Protein AF-A0A2R4NY93-F1 (afdb_monomer_lite)

Secondary structure (DSSP, 8-state):
---EEEEEEEE---TT-S-----EEBTTB---------TT-EEEEETTEEEEEE-SSS-EEEEEESEEEEEEEEEE-SS-SS-EEEEEEEEEE-TT---EEEE----GGGS-HHHHHHHHHHTT-HHHHHHHHHHHH-TTSTT--HHHHHHHHHHHHHTT-HHHHHHHHHHHHHTSSS---HHHHHHHHHHHHHTT-HHHHHHHHHHHHTSS------S------

Radius of gyration: 22.08 Å; chains: 1; bounding box: 61×33×56 Å

InterPro domains:
  IPR006597 Sel1-like repeat [PF08238] (128-161)
  IPR006597 Sel1-like repeat [PF08238] (165-196)
  IPR006597 Sel1-like repeat [SM00671] (126-161)
  IPR006597 Sel1-like repeat [SM00671] (162-197)
  IPR011990 Tetratricopeptide-like helical domain superfamily [G3DSA:1.25.40.10] (90-223)
  IPR040239 Beta-lactamase HcpB-like [PTHR13891] (118-217)

Foldseek 3Di:
DFPKAKEKEDEDDDDDDQWFFWWWDWPHDTDDGWIARQQPFKFKDKQNHTFDTGHNPGIDIGIDGAFKIKIKIWHDRVPDPPDIIIDIDIDGDDDRDHTYTYTGTDDPVPDDPLSVLVNCLVVLVLVSLQVNLVQLCDPVDPNNAQLSSLVSLVSSVVSPNLVSLQVNLVCQCPVGSHDNDNVSSLVSLVVSVVSPNVSSVVQNVCCVVVVHGGPDPDPPDPDDD

Sequence (225 aa):
MKDLFKIVVFVALSLNFLYAKATILVDGYTKKLLFMNLKDGGTIYVDNEKRGVTSLKEPASILAENGKHEIKVCFPDGKSTTHKICGEQNVTLSDNEQINIKIKADKLTEMSPLEKNEAKCQYGDLGACIVLGMNYYSDKNAQKDYKKADELYQKACDGGNMRGCVDVGFAYMYGKGVEKDTKKAIDLFKKACEKGEMSGCVVLADAFEHGKGIKKRSSRGYAPI

pLDDT: mean 70.82, std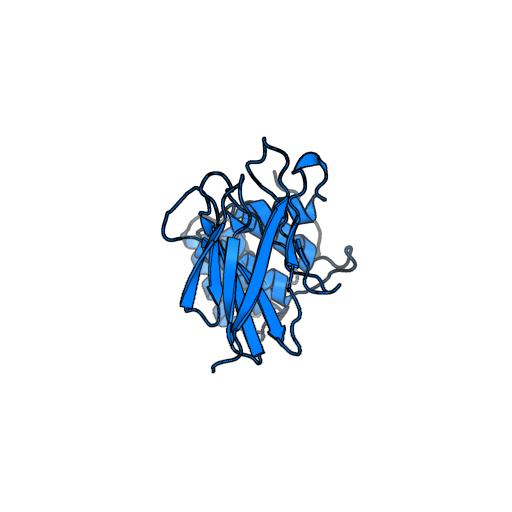 19.31, range [25.12, 97.69]

Structure (mmCIF, N/CA/C/O backbone):
data_AF-A0A2R4NY93-F1
#
_entry.id   AF-A0A2R4NY93-F1
#
loop_
_atom_site.group_PDB
_atom_site.id
_atom_site.type_symbol
_atom_site.label_atom_id
_atom_site.label_alt_id
_atom_site.label_comp_id
_atom_site.label_asym_id
_atom_site.label_entity_id
_atom_site.label_seq_id
_atom_site.pdbx_PDB_ins_code
_atom_site.Cartn_x
_atom_site.Cartn_y
_atom_site.Cartn_z
_atom_site.occupancy
_atom_site.B_iso_or_equiv
_atom_site.auth_seq_id
_atom_site.auth_comp_id
_atom_site.auth_asym_id
_atom_site.auth_atom_id
_atom_site.pdbx_PDB_model_num
ATOM 1 N N . MET A 1 1 ? -36.895 -12.441 24.911 1.00 49.62 1 MET A N 1
ATOM 2 C CA . MET A 1 1 ? -36.124 -11.184 25.014 1.00 49.62 1 MET A CA 1
ATOM 3 C C . MET A 1 1 ? -34.819 -11.436 24.294 1.00 49.62 1 MET A C 1
ATOM 5 O O . MET A 1 1 ? -34.256 -12.495 24.516 1.00 49.62 1 MET A O 1
ATOM 9 N N . LYS A 1 2 ? -34.409 -10.573 23.362 1.00 53.00 2 LYS A N 1
ATOM 10 C CA . LYS A 1 2 ? -33.070 -10.688 22.776 1.00 53.00 2 LYS A CA 1
ATOM 11 C C . LYS A 1 2 ? -32.084 -10.230 23.846 1.00 53.00 2 LYS A C 1
ATOM 13 O O . LYS A 1 2 ? -32.255 -9.123 24.355 1.00 53.00 2 LYS A O 1
ATOM 18 N N . ASP A 1 3 ? -31.133 -11.080 24.213 1.00 57.59 3 ASP A N 1
ATOM 19 C CA . ASP A 1 3 ? -30.075 -10.710 25.150 1.00 57.59 3 ASP A CA 1
ATOM 20 C C . ASP A 1 3 ? -29.210 -9.640 24.474 1.00 57.59 3 ASP A C 1
ATOM 22 O O . ASP A 1 3 ? -28.507 -9.911 23.500 1.00 57.59 3 ASP A O 1
ATOM 26 N N . LEU A 1 4 ? -29.372 -8.394 24.922 1.00 56.75 4 LEU A N 1
ATOM 27 C CA . LEU A 1 4 ? -28.729 -7.209 24.357 1.00 56.75 4 LEU A CA 1
ATOM 28 C C . LEU A 1 4 ? -27.590 -6.766 25.278 1.00 56.75 4 LEU A C 1
ATOM 30 O O . LEU A 1 4 ? -27.799 -6.530 26.466 1.00 56.75 4 LEU A O 1
ATOM 34 N N . PHE A 1 5 ? -26.402 -6.600 24.705 1.00 63.09 5 PHE A N 1
ATOM 35 C CA . PHE A 1 5 ? -25.152 -6.322 25.411 1.00 63.09 5 PHE A CA 1
ATOM 36 C C . PHE A 1 5 ? -24.630 -4.932 25.091 1.00 63.09 5 PHE A C 1
ATOM 38 O O . PHE A 1 5 ? -24.740 -4.473 23.957 1.00 63.09 5 PHE A O 1
ATOM 45 N N . LYS A 1 6 ? -24.014 -4.271 26.077 1.00 63.00 6 LYS A N 1
ATOM 46 C CA . LYS A 1 6 ? -23.514 -2.900 25.944 1.00 63.00 6 LYS A CA 1
ATOM 47 C C . LYS A 1 6 ? -22.019 -2.883 25.620 1.00 63.00 6 LYS A C 1
ATOM 49 O O . LYS A 1 6 ? -21.180 -3.109 26.485 1.00 63.00 6 LYS A O 1
ATOM 54 N N . ILE A 1 7 ? -21.690 -2.522 24.387 1.00 61.91 7 ILE A N 1
ATOM 55 C CA . ILE A 1 7 ? -20.328 -2.188 23.963 1.00 61.91 7 ILE A CA 1
ATOM 56 C C . ILE A 1 7 ? -20.087 -0.715 24.286 1.00 61.91 7 ILE A C 1
ATOM 58 O O . ILE A 1 7 ? -20.854 0.142 23.839 1.00 61.91 7 ILE A O 1
ATOM 62 N N . VAL A 1 8 ? -19.023 -0.404 25.027 1.00 61.53 8 VAL A N 1
ATOM 63 C CA . VAL A 1 8 ? -18.643 0.982 25.333 1.00 61.53 8 VAL A CA 1
ATOM 64 C C . VAL A 1 8 ? -17.312 1.308 24.670 1.00 61.53 8 VAL A C 1
ATOM 66 O O . VAL A 1 8 ? -16.287 0.673 24.918 1.00 61.53 8 VAL A O 1
ATOM 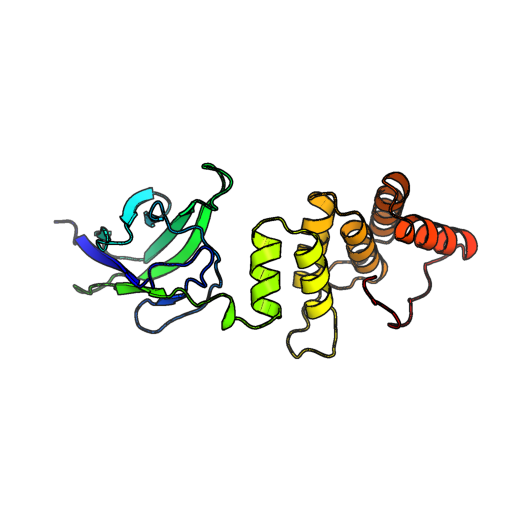69 N N . VAL A 1 9 ? -17.323 2.317 23.805 1.00 62.03 9 VAL A N 1
ATOM 70 C CA . VAL A 1 9 ? -16.145 2.757 23.056 1.00 62.03 9 VAL A CA 1
ATOM 71 C C . VAL A 1 9 ? -15.591 4.023 23.694 1.00 62.03 9 VAL A C 1
ATOM 73 O O . VAL A 1 9 ? -16.230 5.075 23.657 1.00 62.03 9 VAL A O 1
ATOM 76 N N . PHE A 1 10 ? -14.390 3.916 24.259 1.00 58.88 10 PHE A N 1
ATOM 77 C CA . PHE A 1 10 ? -13.644 5.020 24.850 1.00 58.88 10 PHE A CA 1
ATOM 78 C C . PHE A 1 10 ? -12.540 5.485 23.907 1.00 58.88 10 PHE A C 1
ATOM 80 O O . PHE A 1 10 ? -11.648 4.722 23.526 1.00 58.88 10 PHE A O 1
ATOM 87 N N . VAL A 1 11 ? -12.541 6.779 23.608 1.00 56.62 11 VAL A N 1
ATOM 88 C CA . VAL A 1 11 ? -11.452 7.418 22.875 1.00 56.62 11 VAL A CA 1
ATOM 89 C C . VAL A 1 11 ? -10.666 8.275 23.862 1.00 56.62 11 VAL A C 1
ATOM 91 O O . VAL A 1 11 ? -11.133 9.323 24.294 1.00 56.62 11 VAL A O 1
ATOM 94 N N . ALA A 1 12 ? -9.484 7.807 24.268 1.00 50.12 12 ALA A N 1
ATOM 95 C CA . ALA A 1 12 ? -8.613 8.550 25.173 1.00 50.12 12 ALA A CA 1
ATOM 96 C C . ALA A 1 12 ? -7.625 9.374 24.342 1.00 50.12 12 ALA A C 1
ATOM 98 O O . ALA A 1 12 ? -6.695 8.829 23.745 1.00 50.12 12 ALA A O 1
ATOM 99 N N . LEU A 1 13 ? -7.840 10.690 24.287 1.00 51.47 13 LEU A N 1
ATOM 100 C CA . LEU A 1 13 ? -7.053 11.608 23.468 1.00 51.47 13 LEU A CA 1
ATOM 101 C C . LEU A 1 13 ? -6.440 12.724 24.301 1.00 51.47 13 LEU A C 1
ATOM 103 O O . LEU A 1 13 ? -7.103 13.331 25.135 1.00 51.47 13 LEU A O 1
ATOM 107 N N . SER A 1 14 ? -5.178 13.044 24.015 1.00 45.28 14 SER A N 1
ATOM 108 C CA . SER A 1 14 ? -4.629 14.345 24.393 1.00 45.28 14 SER A CA 1
ATOM 109 C C . SER A 1 14 ? -5.009 15.360 23.306 1.00 45.28 14 SER A C 1
ATOM 111 O O . SER A 1 14 ? -4.879 15.089 22.114 1.00 45.28 14 SER A O 1
ATOM 113 N N . LEU A 1 15 ? -5.513 16.518 23.726 1.00 40.88 15 LEU A N 1
ATOM 114 C CA . LEU A 1 15 ? -6.379 17.433 22.966 1.00 40.88 15 LEU A CA 1
ATOM 115 C C . LEU A 1 15 ? -5.770 18.142 21.729 1.00 40.88 15 LEU A C 1
ATOM 117 O O . LEU A 1 15 ? -6.432 19.004 21.165 1.00 40.88 15 LEU A O 1
ATOM 121 N N . ASN A 1 16 ? -4.570 17.786 21.253 1.00 41.88 16 ASN A N 1
ATOM 122 C CA . ASN A 1 16 ? -3.834 18.562 20.234 1.00 41.88 16 ASN A CA 1
ATOM 123 C C . ASN A 1 16 ? -3.291 17.750 19.035 1.00 41.88 16 ASN A C 1
ATOM 125 O O . ASN A 1 16 ? -2.289 18.140 18.435 1.00 41.88 16 ASN A O 1
ATOM 129 N N . PHE A 1 17 ? -3.897 16.619 18.660 1.00 49.53 17 PHE A N 1
ATOM 130 C CA . PHE A 1 17 ? -3.295 15.722 17.658 1.00 49.53 17 PHE A CA 1
ATOM 131 C C . PHE A 1 17 ? -3.986 15.732 16.291 1.00 49.53 17 PHE A C 1
ATOM 133 O O . PHE A 1 17 ? -5.182 15.484 16.186 1.00 49.53 17 PHE A O 1
ATOM 140 N N . LEU A 1 18 ? -3.194 15.967 15.233 1.00 43.38 18 LEU A N 1
ATOM 141 C CA . LEU A 1 18 ? -3.600 15.769 13.832 1.00 43.38 18 LEU A CA 1
ATOM 142 C C . LEU A 1 18 ? -3.459 14.309 13.359 1.00 43.38 18 LEU A C 1
ATOM 144 O O . LEU A 1 18 ? -4.022 13.962 12.328 1.00 43.38 18 LEU A O 1
ATOM 148 N N . TYR A 1 19 ? -2.692 13.479 14.073 1.00 46.34 19 TYR A N 1
ATOM 149 C CA . TYR A 1 19 ? -2.369 12.104 13.689 1.00 46.34 19 TYR A CA 1
ATOM 150 C C . TYR A 1 19 ? -2.160 11.273 14.948 1.00 46.34 19 TYR A C 1
ATOM 152 O O . TYR A 1 19 ? -1.464 11.730 15.856 1.00 46.34 19 TYR A O 1
ATOM 160 N N . ALA A 1 20 ? -2.731 10.071 15.008 1.00 44.12 20 ALA A N 1
ATOM 161 C CA . ALA A 1 20 ? -2.562 9.218 16.171 1.00 44.12 20 ALA A CA 1
ATOM 162 C C . ALA A 1 20 ? -2.696 7.731 15.856 1.00 44.12 20 ALA A C 1
ATOM 164 O O . ALA A 1 20 ? -3.548 7.360 15.057 1.00 44.12 20 ALA A O 1
ATOM 165 N N . LYS A 1 21 ? -1.880 6.904 16.520 1.00 44.84 21 LYS A N 1
ATOM 166 C CA . LYS A 1 21 ? -1.914 5.436 16.455 1.00 44.84 21 LYS A CA 1
ATOM 167 C C . LYS A 1 21 ? -3.072 4.885 17.283 1.00 44.84 21 LYS A C 1
ATOM 169 O O . LYS A 1 21 ? -2.917 4.764 18.494 1.00 44.84 21 LYS A O 1
ATOM 174 N N . ALA A 1 22 ? -4.176 4.509 16.632 1.00 46.34 22 ALA A N 1
ATOM 175 C CA . ALA A 1 22 ? -5.260 3.766 17.280 1.00 46.34 22 ALA A CA 1
ATOM 176 C C . ALA A 1 22 ? -4.815 2.363 17.662 1.00 46.34 22 ALA A C 1
ATOM 178 O O . ALA A 1 22 ? -4.330 1.597 16.839 1.00 46.34 22 ALA A O 1
ATOM 179 N N . THR A 1 23 ? -5.026 2.022 18.921 1.00 46.16 23 THR A N 1
ATOM 180 C CA . THR A 1 23 ? -4.861 0.664 19.420 1.00 46.16 23 THR A CA 1
ATOM 181 C C . THR A 1 23 ? -6.188 0.244 20.010 1.00 46.16 23 THR A C 1
ATOM 183 O O . THR A 1 23 ? -6.523 0.786 21.054 1.00 46.16 23 THR A O 1
ATOM 186 N N . ILE A 1 24 ? -6.921 -0.653 19.339 1.00 49.44 24 ILE A N 1
ATOM 187 C CA . ILE A 1 24 ? -8.166 -1.239 19.852 1.00 49.44 24 ILE A CA 1
ATOM 188 C C . ILE A 1 24 ? -7.790 -2.308 20.873 1.00 49.44 24 ILE A C 1
ATOM 190 O O . ILE A 1 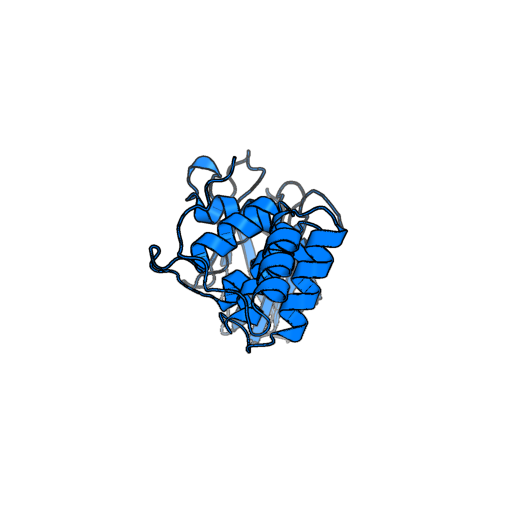24 ? -7.130 -3.286 20.525 1.00 49.44 24 ILE A O 1
ATOM 194 N N . LEU A 1 25 ? -8.176 -2.087 22.126 1.00 49.03 25 LEU A N 1
ATOM 195 C CA . LEU A 1 25 ? -8.096 -3.093 23.181 1.00 49.03 25 LEU A CA 1
ATOM 196 C C . LEU A 1 25 ? -9.492 -3.662 23.392 1.00 49.03 25 LEU A C 1
ATOM 198 O O . LEU A 1 25 ? -10.403 -2.894 23.672 1.00 49.03 25 LEU A O 1
ATOM 202 N N . VAL A 1 26 ? -9.632 -4.977 23.266 1.00 47.00 26 VAL A N 1
ATOM 203 C CA . VAL A 1 26 ? -10.785 -5.758 23.729 1.00 47.00 26 VAL A CA 1
ATOM 204 C C . VAL A 1 26 ? -10.190 -6.881 24.566 1.00 47.00 26 VAL A C 1
ATOM 206 O O . VAL A 1 26 ? -9.387 -7.650 24.040 1.00 47.00 26 VAL A O 1
ATOM 209 N N . ASP A 1 27 ? -10.453 -6.877 25.873 1.00 45.19 27 ASP A N 1
ATOM 210 C CA . ASP A 1 27 ? -10.018 -7.902 26.838 1.00 45.19 27 ASP A CA 1
ATOM 211 C C . ASP A 1 27 ? -8.578 -8.416 26.645 1.00 45.19 27 ASP A C 1
ATOM 213 O O . ASP A 1 27 ? -8.285 -9.607 26.669 1.00 45.19 27 ASP A O 1
ATOM 217 N N . GLY A 1 28 ? -7.644 -7.477 26.445 1.00 39.28 28 GLY A N 1
ATOM 218 C CA . GLY A 1 28 ? -6.202 -7.742 26.442 1.00 39.28 28 GLY A CA 1
ATOM 219 C C . GLY A 1 28 ? -5.560 -8.063 25.088 1.00 39.28 28 GLY A C 1
ATOM 220 O O . GLY A 1 28 ? -4.336 -8.165 25.036 1.00 39.28 28 GLY A O 1
ATOM 221 N N . TYR A 1 29 ? -6.312 -8.147 23.986 1.00 32.50 29 TYR A N 1
ATOM 222 C CA . TYR A 1 29 ? -5.730 -8.399 22.659 1.00 32.50 29 TYR A CA 1
ATOM 223 C C . TYR A 1 29 ? -5.558 -7.133 21.818 1.00 32.50 29 TYR A C 1
ATOM 225 O O . TYR A 1 29 ? -6.332 -6.182 21.906 1.00 32.50 29 TYR A O 1
ATOM 233 N N . THR A 1 30 ? -4.479 -7.101 21.027 1.00 35.34 30 THR A N 1
ATOM 234 C CA . THR A 1 30 ? -4.049 -5.930 20.253 1.00 35.34 30 THR A CA 1
ATOM 235 C C . THR A 1 30 ? -3.315 -6.307 18.961 1.00 35.34 30 THR A 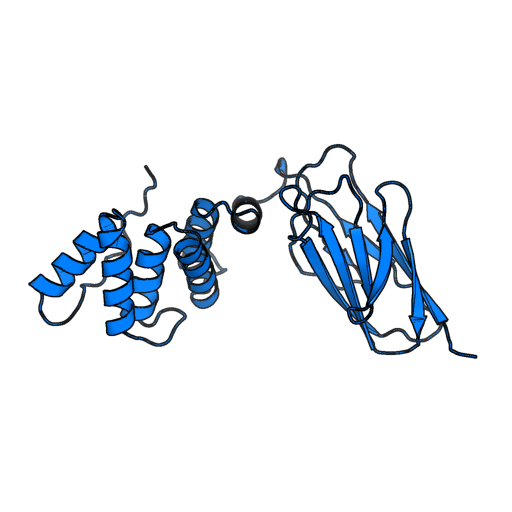C 1
ATOM 237 O O . THR A 1 30 ? -2.362 -7.081 19.039 1.00 35.34 30 THR A O 1
ATOM 240 N N . LYS A 1 31 ? -3.655 -5.677 17.817 1.00 38.88 31 LYS A N 1
ATOM 241 C CA . LYS A 1 31 ? -2.719 -4.990 16.876 1.00 38.88 31 LYS A CA 1
ATOM 242 C C . LYS A 1 31 ? -3.364 -4.669 15.512 1.00 38.88 31 LYS A C 1
ATOM 244 O O . LYS A 1 31 ? -3.425 -5.521 14.634 1.00 38.88 31 LYS A O 1
ATOM 249 N N . LYS A 1 32 ? -3.685 -3.393 15.271 1.00 39.81 32 LYS A N 1
ATOM 250 C CA . LYS A 1 32 ? -3.705 -2.795 13.921 1.00 39.81 32 LYS A CA 1
ATOM 251 C C . LYS A 1 32 ? -3.319 -1.322 14.053 1.00 39.81 32 LYS A C 1
ATOM 253 O O . LYS A 1 32 ? -3.906 -0.620 14.866 1.00 39.81 32 LYS A O 1
ATOM 258 N N . LEU A 1 33 ? -2.286 -0.889 13.329 1.00 41.53 33 LEU A N 1
ATOM 259 C CA . LEU A 1 33 ? -1.832 0.505 13.306 1.00 41.53 33 LEU A CA 1
ATOM 260 C C . LEU A 1 33 ? -2.759 1.301 12.386 1.00 41.53 33 LEU A C 1
ATOM 262 O O . LEU A 1 33 ? -2.992 0.882 11.255 1.00 41.53 33 LEU A O 1
ATOM 266 N N . LEU A 1 34 ? -3.297 2.421 12.858 1.00 46.09 34 LEU A N 1
ATOM 267 C CA . LEU A 1 34 ? -4.197 3.270 12.077 1.00 46.09 34 LEU A CA 1
ATOM 268 C C . LEU A 1 34 ? -3.895 4.721 12.408 1.00 46.09 34 LEU A C 1
ATOM 270 O O . LEU A 1 34 ? -3.689 5.030 13.580 1.00 46.09 34 LEU A O 1
ATOM 274 N N . PHE A 1 35 ? -3.912 5.590 11.403 1.00 45.94 35 PHE A N 1
ATOM 275 C CA . PHE A 1 35 ? -3.721 7.031 11.559 1.00 45.94 35 PHE A CA 1
ATOM 276 C C . PHE A 1 35 ? -5.042 7.755 11.296 1.00 45.94 35 PHE A C 1
ATOM 278 O O . PHE A 1 35 ? -5.762 7.337 10.409 1.00 45.94 35 PHE A O 1
ATOM 285 N N . MET A 1 36 ? -5.440 8.785 12.051 1.00 52.84 36 MET A N 1
ATOM 286 C CA . MET A 1 36 ? -6.785 9.389 11.908 1.00 52.84 36 MET A CA 1
ATOM 287 C C . MET A 1 36 ? -6.774 10.918 12.065 1.00 52.84 36 MET A C 1
ATOM 289 O O . MET A 1 36 ? -5.946 11.433 12.816 1.00 52.84 36 MET A O 1
ATOM 293 N N . ASN A 1 37 ? -7.734 11.617 11.433 1.00 47.44 37 ASN A N 1
ATOM 294 C CA . ASN A 1 37 ? -8.109 12.991 11.793 1.00 47.44 37 ASN A CA 1
ATOM 295 C C . ASN A 1 37 ? -9.317 12.933 12.745 1.00 47.44 37 ASN A C 1
ATOM 297 O O . ASN A 1 37 ? -10.387 12.445 12.397 1.00 47.44 37 ASN A O 1
ATOM 301 N N . LEU A 1 38 ? -9.115 13.366 13.986 1.00 52.50 38 LEU A N 1
ATOM 302 C CA . LEU A 1 38 ? -9.969 13.001 15.122 1.00 52.50 38 LEU A CA 1
ATOM 303 C C . LEU A 1 38 ? -10.972 14.085 15.537 1.00 52.50 38 LEU A C 1
ATOM 305 O O . LEU A 1 38 ? -11.713 13.887 16.499 1.00 52.50 38 LEU A O 1
ATOM 309 N N . LYS A 1 39 ? -11.002 15.229 14.842 1.00 53.91 39 LYS A N 1
ATOM 310 C CA . LYS A 1 39 ? -11.833 16.379 15.240 1.00 53.91 39 LYS A CA 1
ATOM 311 C C . LYS A 1 39 ? -13.341 16.112 15.170 1.00 53.91 39 LYS A C 1
ATOM 313 O O . LYS A 1 39 ? -14.073 16.677 15.976 1.00 53.91 39 LYS A O 1
ATOM 318 N N . ASP A 1 40 ? -13.782 15.217 14.289 1.00 55.50 40 ASP A N 1
ATOM 319 C CA . ASP A 1 40 ? -15.208 15.029 13.973 1.00 55.50 40 ASP A CA 1
ATOM 320 C C . ASP A 1 40 ? -15.840 13.790 14.633 1.00 55.50 40 ASP A C 1
ATOM 322 O O . ASP A 1 40 ? -17.003 13.468 14.384 1.00 55.50 40 ASP A O 1
ATOM 326 N N . GLY A 1 41 ? -15.092 13.081 15.485 1.00 64.62 41 GLY A N 1
ATOM 327 C CA . GLY A 1 41 ? -15.547 11.811 16.043 1.00 64.62 41 GLY A CA 1
ATOM 328 C C . GLY A 1 41 ? -15.492 10.648 15.042 1.00 64.62 41 GLY A C 1
ATOM 329 O O . GLY A 1 41 ? -15.127 10.803 13.877 1.00 64.62 41 GLY A O 1
ATOM 330 N N . GLY A 1 42 ? -15.796 9.443 15.518 1.00 73.44 42 GLY A N 1
ATOM 331 C CA . GLY A 1 42 ? -15.702 8.204 14.739 1.00 73.44 42 GLY A CA 1
ATOM 332 C C . GLY A 1 42 ? -17.064 7.552 14.559 1.00 73.44 42 GLY A C 1
ATOM 333 O O . GLY A 1 42 ? -17.856 7.512 15.491 1.00 73.44 42 GLY A O 1
ATOM 334 N N . THR A 1 43 ? -17.359 7.011 13.380 1.00 77.12 43 THR A N 1
ATOM 335 C CA . THR A 1 43 ? -18.537 6.162 13.161 1.00 77.12 43 THR A CA 1
ATOM 336 C C . THR A 1 43 ? -18.231 4.736 13.587 1.00 77.12 43 THR A C 1
ATOM 338 O O . THR A 1 43 ? -17.212 4.181 13.179 1.00 77.12 43 THR A O 1
ATOM 341 N N . ILE A 1 44 ? -19.128 4.130 14.355 1.00 78.88 44 ILE A N 1
ATOM 342 C CA . ILE A 1 44 ? -18.999 2.748 14.807 1.00 78.88 44 ILE A CA 1
ATOM 343 C C . ILE A 1 44 ? -19.990 1.880 14.039 1.00 78.88 44 ILE A C 1
ATOM 345 O O . ILE A 1 44 ? -21.171 2.224 13.914 1.00 78.88 44 ILE A O 1
ATOM 349 N N . TYR A 1 45 ? -19.494 0.755 13.544 1.00 81.31 45 TYR A N 1
ATOM 350 C CA . TYR A 1 45 ? -20.250 -0.278 12.864 1.00 81.31 45 TYR A CA 1
ATOM 351 C C . TYR A 1 45 ? -20.143 -1.592 13.636 1.00 81.31 45 TYR A C 1
ATOM 353 O O . TYR A 1 45 ? -19.091 -1.893 14.205 1.00 81.31 45 TYR A O 1
ATOM 361 N N . VAL A 1 46 ? -21.229 -2.357 13.625 1.00 81.38 46 VAL A N 1
ATOM 362 C CA . VAL A 1 46 ? -21.284 -3.751 14.079 1.00 81.38 46 VAL A CA 1
ATOM 363 C C . VAL A 1 46 ? -21.826 -4.554 12.905 1.00 81.38 46 VAL A C 1
ATOM 365 O O . VAL A 1 46 ? -22.895 -4.220 12.400 1.00 81.38 46 VAL A O 1
ATOM 368 N N . ASP A 1 47 ? -21.058 -5.529 12.426 1.00 84.44 47 ASP A N 1
ATOM 369 C CA . ASP A 1 47 ? -21.361 -6.332 11.230 1.00 84.44 47 ASP A CA 1
ATOM 370 C C . ASP A 1 47 ? -21.687 -5.471 10.002 1.00 84.44 47 ASP A C 1
ATOM 372 O O . ASP A 1 47 ? -22.656 -5.691 9.283 1.00 84.44 47 ASP A O 1
ATOM 376 N N . ASN A 1 48 ? -20.869 -4.437 9.779 1.00 81.12 48 ASN A N 1
ATOM 377 C CA . ASN A 1 48 ? -21.031 -3.434 8.718 1.00 81.12 48 ASN A CA 1
ATOM 378 C C . ASN A 1 48 ? -22.287 -2.546 8.819 1.00 81.12 48 ASN A C 1
ATOM 380 O O . ASN A 1 48 ? -22.452 -1.630 8.010 1.00 81.12 48 ASN A O 1
ATOM 384 N N . GLU A 1 49 ? -23.116 -2.705 9.851 1.00 82.75 49 GLU A N 1
ATOM 385 C CA . GLU A 1 49 ? -24.240 -1.811 10.117 1.00 82.75 49 GLU A CA 1
ATOM 386 C C . GLU A 1 49 ? -23.814 -0.650 11.011 1.00 82.75 49 GLU A C 1
ATOM 388 O O . GLU A 1 49 ? -23.215 -0.841 12.069 1.00 82.75 49 GLU A O 1
ATOM 393 N N . LYS A 1 50 ? -24.144 0.585 10.614 1.00 85.62 50 LYS A N 1
ATOM 394 C CA . LYS A 1 50 ? -23.873 1.770 11.437 1.00 85.62 50 LYS A CA 1
ATOM 395 C C . LYS A 1 50 ? -24.687 1.685 12.729 1.00 85.62 50 LYS A C 1
ATOM 397 O O . LYS A 1 50 ? -25.914 1.713 12.695 1.00 85.62 50 LYS A O 1
ATOM 402 N N . ARG A 1 51 ? -23.997 1.651 13.867 1.00 83.50 51 ARG A N 1
ATOM 403 C CA . ARG A 1 51 ? -24.613 1.529 15.195 1.00 83.50 51 ARG A CA 1
ATOM 404 C C . ARG A 1 51 ? -24.439 2.755 16.084 1.00 83.50 51 ARG A C 1
ATOM 406 O O . ARG A 1 51 ? -25.196 2.918 17.033 1.00 83.50 51 ARG A O 1
ATOM 413 N N . GLY A 1 52 ? -23.470 3.624 15.800 1.00 79.94 52 GLY A N 1
ATOM 414 C CA . GLY A 1 52 ? -23.255 4.813 16.621 1.00 79.94 52 GLY A CA 1
ATOM 415 C C . GLY A 1 52 ? -22.156 5.736 16.116 1.00 79.94 52 GLY A C 1
ATOM 416 O O . GLY A 1 52 ? -21.538 5.496 15.076 1.00 79.94 52 GLY A O 1
ATOM 417 N N . VAL A 1 53 ? -21.926 6.809 16.871 1.00 74.44 53 VAL A N 1
ATOM 418 C CA . VAL A 1 53 ? -20.837 7.764 16.650 1.00 74.44 53 VAL A CA 1
ATOM 419 C C . VAL A 1 53 ? -20.185 8.060 18.001 1.00 74.44 53 VAL A C 1
ATOM 421 O O . VAL A 1 53 ? -20.888 8.302 18.976 1.00 74.44 53 VAL A O 1
ATOM 424 N N . THR A 1 54 ? -18.856 8.017 18.072 1.00 69.50 54 THR A N 1
ATOM 425 C CA . THR A 1 54 ? -18.080 8.461 19.239 1.00 69.50 54 THR A CA 1
ATOM 426 C C . THR A 1 54 ? -17.612 9.896 19.042 1.00 69.50 54 THR A C 1
ATOM 428 O O . THR A 1 54 ? -17.268 10.273 17.923 1.00 69.50 54 THR A O 1
ATOM 431 N N . SER A 1 55 ? -17.583 10.690 20.115 1.00 64.50 55 SER A N 1
ATOM 432 C CA . SER A 1 55 ? -16.988 12.029 20.129 1.00 64.50 55 SER A CA 1
ATOM 433 C C . SER A 1 55 ? -15.766 12.074 21.051 1.00 64.50 55 SER A C 1
ATOM 435 O O . SER A 1 55 ? -15.548 11.176 21.860 1.00 64.50 55 SER A O 1
ATOM 437 N N . LEU A 1 56 ? -14.983 13.154 20.971 1.00 55.75 56 LEU A N 1
ATOM 438 C CA . LEU A 1 56 ? -13.830 13.387 21.855 1.00 55.75 56 LEU A CA 1
ATOM 439 C C . LEU A 1 56 ? -14.198 13.531 23.339 1.00 55.75 56 LEU A C 1
ATOM 441 O O . LEU A 1 56 ? -13.313 13.475 24.189 1.00 55.75 56 LEU A O 1
ATOM 445 N N . LYS A 1 57 ? -15.472 13.790 23.645 1.00 56.81 57 LYS A N 1
ATOM 446 C CA . LYS A 1 57 ? -15.932 14.135 24.995 1.00 56.81 57 LYS A CA 1
ATOM 447 C C . LYS A 1 57 ? -16.731 13.018 25.653 1.00 56.81 57 LYS A C 1
ATOM 449 O O . LYS A 1 57 ? -16.719 12.922 26.874 1.00 56.81 57 LYS A O 1
ATOM 454 N N . GLU A 1 58 ? -17.403 12.184 24.862 1.00 60.94 58 GLU A N 1
ATOM 455 C CA . GLU A 1 58 ? -18.343 11.191 25.376 1.00 60.94 58 GLU A CA 1
ATOM 456 C C . GLU A 1 58 ? -18.131 9.819 24.719 1.00 60.94 58 GLU A C 1
ATOM 458 O O . GLU A 1 58 ? -18.066 9.724 23.483 1.00 60.94 58 GLU A O 1
ATOM 463 N N . PRO A 1 59 ? -18.027 8.744 25.526 1.00 64.25 59 PRO A N 1
ATOM 464 C CA . PRO A 1 59 ? -17.934 7.394 25.003 1.00 64.25 59 PRO A CA 1
ATOM 465 C C . PRO A 1 59 ? -19.247 6.993 24.329 1.00 64.25 59 PRO A C 1
ATOM 467 O O . PRO A 1 59 ? -20.337 7.275 24.826 1.00 64.25 59 PRO A O 1
ATOM 470 N N . ALA A 1 60 ? -19.148 6.284 23.209 1.00 70.00 60 ALA A N 1
ATOM 471 C CA . ALA A 1 60 ? -20.329 5.731 22.560 1.00 70.00 60 ALA A CA 1
ATOM 472 C C . ALA A 1 60 ? -20.728 4.422 23.243 1.00 70.00 60 ALA A C 1
ATOM 474 O O . ALA A 1 60 ? -19.871 3.590 23.538 1.00 70.00 60 ALA A O 1
ATOM 475 N N . SER A 1 61 ? -22.027 4.232 23.464 1.00 70.00 61 SER A N 1
ATOM 476 C CA . SER A 1 61 ? -22.597 2.978 23.957 1.00 70.00 61 SER A CA 1
ATOM 477 C C . SER A 1 61 ? -23.469 2.353 22.877 1.00 70.00 61 SER A C 1
ATOM 479 O O . SER A 1 61 ? -24.376 3.012 22.375 1.00 70.00 61 SER A O 1
ATOM 481 N N . ILE A 1 62 ? -23.205 1.100 22.518 1.00 74.69 62 ILE A N 1
ATOM 482 C CA . ILE A 1 62 ? -23.912 0.382 21.453 1.00 74.69 62 ILE A CA 1
ATOM 483 C C . ILE A 1 62 ? -24.472 -0.913 22.012 1.00 74.69 62 ILE A C 1
ATOM 485 O O . ILE A 1 62 ? -23.791 -1.590 22.777 1.00 74.69 62 ILE A O 1
ATOM 489 N N . LEU A 1 63 ? -25.699 -1.247 21.614 1.00 74.00 63 LEU A N 1
ATOM 490 C CA . LEU A 1 63 ? -26.306 -2.535 21.920 1.00 74.00 63 LEU A CA 1
ATOM 491 C C . LEU A 1 63 ? -26.059 -3.526 20.776 1.00 74.00 63 LEU A C 1
ATOM 493 O O . LEU A 1 63 ? -26.279 -3.182 19.613 1.00 74.00 63 LEU A O 1
ATOM 497 N N . ALA A 1 64 ? -25.613 -4.734 21.108 1.00 75.44 64 ALA A N 1
ATOM 498 C CA . ALA A 1 64 ? -25.430 -5.848 20.176 1.00 75.44 64 ALA A CA 1
ATOM 499 C C . ALA A 1 64 ? -26.016 -7.142 20.762 1.00 75.44 64 ALA A C 1
ATOM 501 O O . ALA A 1 64 ? -26.183 -7.249 21.977 1.00 75.44 64 ALA A O 1
ATOM 502 N N . GLU A 1 65 ? -26.386 -8.087 19.899 1.00 80.31 65 GLU A N 1
ATOM 503 C CA . GLU A 1 65 ? -26.921 -9.388 20.321 1.00 80.31 65 GLU A CA 1
ATOM 504 C C . GLU A 1 65 ? -25.796 -10.312 20.814 1.00 80.31 65 GLU A C 1
ATOM 506 O O . GLU A 1 65 ? -24.612 -10.006 20.689 1.00 80.31 65 GLU A O 1
ATOM 511 N N . ASN A 1 66 ? -26.165 -11.438 21.419 1.00 75.88 66 ASN A N 1
ATOM 512 C CA . ASN A 1 66 ? -25.201 -12.465 21.796 1.00 75.88 66 ASN A CA 1
ATOM 513 C C . ASN A 1 66 ? -24.562 -13.092 20.543 1.00 75.88 66 ASN A C 1
ATOM 515 O O . ASN A 1 66 ? -25.269 -13.411 19.583 1.00 75.88 66 ASN A O 1
ATOM 519 N N . GLY A 1 67 ? -23.252 -13.347 20.578 1.00 78.00 67 GLY A N 1
ATOM 520 C CA . GLY A 1 67 ? -22.546 -14.028 19.497 1.00 78.00 67 GLY A CA 1
ATOM 521 C C . GLY A 1 67 ? -21.338 -13.280 18.943 1.00 78.00 67 GLY A C 1
ATOM 522 O O . GLY A 1 67 ? -20.743 -12.408 19.578 1.00 78.00 67 GLY A O 1
ATOM 523 N N . LYS A 1 68 ? -20.907 -13.707 17.753 1.00 82.06 68 LYS A N 1
ATOM 524 C CA . LYS A 1 68 ? -19.719 -13.168 17.087 1.00 82.06 68 LYS A CA 1
ATOM 525 C C . LYS A 1 68 ? -20.090 -11.946 16.270 1.00 82.06 68 LYS A C 1
ATOM 527 O O . LYS A 1 68 ? -20.967 -12.037 15.418 1.00 82.06 68 LYS A O 1
ATOM 532 N N . HIS A 1 69 ? -19.351 -10.868 16.484 1.00 81.50 69 HIS A N 1
ATOM 533 C CA . HIS A 1 69 ? -19.549 -9.610 15.787 1.00 81.50 69 HIS A CA 1
ATOM 534 C C . HIS A 1 69 ? -18.227 -9.047 15.276 1.00 81.50 69 HIS A C 1
ATOM 536 O O . HIS A 1 69 ? -17.205 -9.090 15.967 1.00 81.50 69 HIS A O 1
ATOM 542 N N . GLU A 1 70 ? -18.258 -8.463 14.083 1.00 80.31 70 GLU A N 1
ATOM 543 C CA . GLU A 1 70 ? -17.186 -7.601 13.594 1.00 80.31 70 GLU A CA 1
ATOM 544 C C . GLU A 1 70 ? -17.470 -6.167 14.043 1.00 80.31 70 GLU A C 1
ATOM 546 O O . GLU A 1 70 ? -18.438 -5.543 13.603 1.00 80.31 70 GLU A O 1
ATOM 551 N N . ILE A 1 71 ? -16.621 -5.616 14.913 1.00 75.44 71 ILE A N 1
ATOM 552 C CA . ILE A 1 71 ? -16.721 -4.213 15.312 1.00 75.44 71 ILE A CA 1
ATOM 553 C C . ILE A 1 71 ? -15.727 -3.395 14.510 1.00 75.44 71 ILE A C 1
ATOM 555 O O . ILE A 1 71 ? -14.523 -3.657 14.525 1.00 75.44 71 ILE A O 1
ATOM 559 N N . LYS A 1 72 ? -16.233 -2.346 13.865 1.00 75.75 72 LYS A N 1
ATOM 560 C CA . LYS A 1 72 ? -15.446 -1.429 13.049 1.00 75.75 72 LYS A CA 1
ATOM 561 C C . LYS A 1 72 ? -15.640 0.005 13.514 1.00 75.75 72 LYS A C 1
ATOM 563 O O . LYS A 1 72 ? -16.759 0.499 13.568 1.00 75.75 72 LYS A O 1
ATOM 568 N N . VAL A 1 73 ? -14.554 0.707 13.822 1.00 74.38 73 VAL A N 1
ATOM 569 C CA . VAL A 1 73 ? -14.578 2.130 14.189 1.00 74.38 73 VAL A CA 1
ATOM 570 C C . VAL A 1 73 ? -13.823 2.925 13.138 1.00 74.38 73 VAL A C 1
ATOM 572 O O . VAL A 1 73 ? -12.631 2.713 12.941 1.00 74.38 73 VAL A O 1
ATOM 575 N N . CYS A 1 74 ? -14.521 3.834 12.465 1.00 69.62 74 CYS A N 1
ATOM 576 C CA . CYS A 1 74 ? -14.022 4.599 11.332 1.00 69.62 74 CYS A CA 1
ATOM 577 C C . CYS A 1 74 ? -14.014 6.099 11.609 1.00 69.62 74 CYS A C 1
ATOM 579 O O . CYS A 1 74 ? -15.047 6.654 11.969 1.00 69.62 74 CYS A O 1
ATOM 581 N N . PHE A 1 75 ? -12.911 6.775 11.317 1.00 69.94 75 PHE A N 1
ATOM 582 C CA . PHE A 1 75 ? -12.797 8.231 11.418 1.00 69.94 75 PHE A CA 1
ATOM 583 C C . PHE A 1 75 ? -12.606 8.857 10.032 1.00 69.94 75 PHE A C 1
ATOM 585 O O . PHE A 1 75 ? -12.032 8.202 9.153 1.00 69.94 75 PHE A O 1
ATOM 592 N N . PRO A 1 76 ? -13.066 10.100 9.810 1.00 63.25 76 PRO A N 1
ATOM 593 C CA . PRO A 1 76 ? -12.710 10.858 8.615 1.00 63.25 76 PRO A CA 1
ATOM 594 C C . PRO A 1 76 ? -11.188 11.023 8.510 1.00 63.25 76 PRO A C 1
ATOM 596 O O . PRO A 1 76 ? -10.492 11.197 9.511 1.00 63.25 76 PRO A O 1
ATOM 599 N N . ASP A 1 77 ? -10.644 10.975 7.296 1.00 54.03 77 ASP A N 1
ATOM 600 C CA . ASP A 1 77 ? -9.200 11.135 7.078 1.00 54.03 77 ASP A CA 1
ATOM 601 C C . ASP A 1 77 ? -8.742 12.606 6.998 1.00 54.03 77 ASP A C 1
ATOM 603 O O . ASP A 1 77 ? -7.549 12.887 6.882 1.00 54.03 77 ASP A O 1
ATOM 607 N N . GLY A 1 78 ? -9.680 13.555 7.089 1.00 52.84 78 GLY A N 1
ATOM 608 C CA . GLY A 1 78 ? -9.416 14.991 7.051 1.00 52.84 78 GLY A CA 1
ATOM 609 C C . GLY A 1 78 ? -9.282 15.612 5.664 1.00 52.84 78 GLY A C 1
ATOM 610 O O . GLY A 1 78 ? -9.224 16.836 5.576 1.00 52.84 78 GLY A O 1
ATOM 611 N N . LYS A 1 79 ? -9.225 14.809 4.596 1.00 46.50 79 LYS A N 1
ATOM 612 C CA . LYS A 1 79 ? -9.135 15.280 3.204 1.00 46.50 79 LYS A CA 1
ATOM 613 C C . LYS A 1 79 ? -10.429 15.032 2.433 1.00 46.50 79 LYS A C 1
ATOM 615 O O . LYS A 1 79 ? -10.700 15.731 1.460 1.00 46.50 79 LYS A O 1
ATOM 620 N N . SER A 1 80 ? -11.226 14.049 2.850 1.00 45.59 80 SER A N 1
ATOM 621 C CA . SER A 1 80 ? -12.458 13.665 2.169 1.00 45.59 80 SER A CA 1
ATOM 622 C C . SER A 1 80 ? -13.469 13.039 3.134 1.00 45.59 80 SER A C 1
ATOM 624 O O . SER A 1 80 ? -13.109 12.303 4.047 1.00 45.59 80 SER A O 1
ATOM 626 N N . THR A 1 81 ? -14.762 13.282 2.912 1.00 47.34 81 THR A N 1
ATOM 627 C CA . THR A 1 81 ? -15.849 12.621 3.658 1.00 47.34 81 THR A CA 1
ATOM 628 C C . THR A 1 81 ? -16.073 11.167 3.222 1.00 47.34 81 THR A C 1
ATOM 630 O O . THR A 1 81 ? -16.732 10.406 3.936 1.00 47.34 81 THR A O 1
ATOM 633 N N . THR A 1 82 ? -15.526 10.760 2.068 1.00 38.88 82 THR A N 1
ATOM 634 C CA . THR A 1 82 ? -15.657 9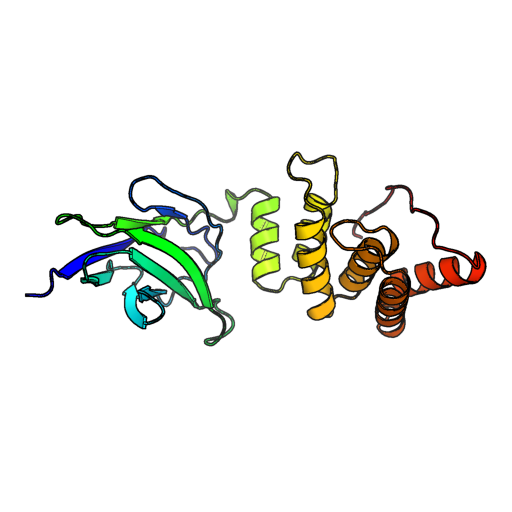.396 1.529 1.00 38.88 82 THR A CA 1
ATOM 635 C C . THR A 1 82 ? -14.523 8.477 1.971 1.00 38.88 82 THR A C 1
ATOM 637 O O . THR A 1 82 ? -14.724 7.267 2.062 1.00 38.88 82 THR A O 1
ATOM 640 N N . HIS A 1 83 ? -13.351 9.031 2.286 1.00 42.59 83 HIS A N 1
ATOM 641 C CA . HIS A 1 83 ? -12.200 8.265 2.748 1.00 42.59 83 HIS A CA 1
ATOM 642 C C . HIS A 1 83 ? -12.214 8.182 4.275 1.00 42.59 83 HIS A C 1
ATOM 644 O O . HIS A 1 83 ? -12.131 9.183 4.988 1.00 42.59 83 HIS A O 1
ATOM 650 N N . LYS A 1 84 ? -12.370 6.958 4.782 1.00 58.28 84 LYS A N 1
ATOM 651 C CA . LYS A 1 84 ? -12.452 6.669 6.214 1.00 58.28 84 LYS A CA 1
ATOM 652 C C . LYS A 1 84 ? -11.303 5.770 6.624 1.00 58.28 84 LYS A C 1
ATOM 654 O O . LYS A 1 84 ? -10.997 4.799 5.934 1.00 58.28 84 LYS A O 1
ATOM 659 N N . ILE A 1 85 ? -10.708 6.061 7.772 1.00 55.97 85 ILE A N 1
ATOM 660 C CA . ILE A 1 85 ? -9.690 5.203 8.367 1.00 55.97 85 ILE A CA 1
ATOM 661 C C . ILE A 1 85 ? -10.349 4.397 9.470 1.00 55.97 85 ILE A C 1
ATOM 663 O O . ILE A 1 85 ? -10.870 4.965 10.428 1.00 55.97 85 ILE A O 1
ATOM 667 N N . CYS A 1 86 ? -10.353 3.078 9.293 1.00 58.69 86 CYS A N 1
ATOM 668 C CA . CYS A 1 86 ? -11.125 2.166 10.117 1.00 58.69 86 CYS A CA 1
ATOM 669 C C . CYS A 1 86 ? -10.244 1.149 10.833 1.00 58.69 86 CYS A C 1
ATOM 671 O O . CYS A 1 86 ? -9.421 0.480 10.208 1.00 58.69 86 CYS A O 1
ATOM 673 N N . GLY A 1 87 ? -10.463 1.004 12.136 1.00 62.78 87 GLY A N 1
ATOM 674 C CA . GLY A 1 87 ? -10.001 -0.143 12.905 1.00 62.78 87 GLY A CA 1
ATOM 675 C C . GLY A 1 87 ? -11.100 -1.170 13.024 1.00 62.78 87 GLY A C 1
ATOM 676 O O . GLY A 1 87 ? -12.248 -0.799 13.235 1.00 62.78 87 GLY A O 1
ATOM 677 N N . GLU A 1 88 ? -10.743 -2.437 12.869 1.00 67.00 88 GLU A N 1
ATOM 678 C CA . GLU A 1 88 ? -11.673 -3.565 12.851 1.00 67.00 88 GLU A CA 1
ATOM 679 C C . GLU A 1 88 ? -11.170 -4.623 13.827 1.00 67.00 88 GLU A C 1
ATOM 681 O O . GLU A 1 88 ? -9.962 -4.870 13.897 1.00 67.00 88 GLU A O 1
ATOM 686 N N . GLN A 1 89 ? -12.089 -5.226 14.575 1.00 65.50 89 GLN A N 1
ATOM 687 C CA . GLN A 1 89 ? -11.809 -6.322 15.489 1.00 65.50 89 GLN A CA 1
ATOM 688 C C . GLN A 1 89 ? -13.023 -7.248 15.563 1.00 65.50 89 GLN A C 1
ATOM 690 O O . GLN A 1 89 ? -14.141 -6.799 15.810 1.00 65.50 89 GLN A O 1
ATOM 695 N N . ASN A 1 90 ? -12.782 -8.550 15.413 1.00 69.88 90 ASN A N 1
ATOM 696 C CA . ASN A 1 90 ? -13.789 -9.563 15.704 1.00 69.88 90 ASN A CA 1
ATOM 697 C C . ASN A 1 90 ? -13.862 -9.768 17.215 1.00 69.88 90 ASN A C 1
ATOM 699 O O . ASN A 1 90 ? -12.831 -9.993 17.858 1.00 69.88 90 ASN A O 1
ATOM 703 N N . VAL A 1 91 ? -15.070 -9.703 17.763 1.00 69.94 91 VAL A N 1
ATOM 704 C CA . VAL A 1 91 ? -15.359 -9.956 19.174 1.00 69.94 91 VAL A CA 1
ATOM 705 C C . VAL A 1 91 ? -16.394 -11.067 19.289 1.00 69.94 91 VAL A C 1
ATOM 707 O O . VAL A 1 91 ? -17.206 -11.270 18.388 1.00 69.94 91 VAL A O 1
ATOM 710 N N . THR A 1 92 ? -16.355 -11.806 20.391 1.00 70.31 92 THR A N 1
ATOM 711 C CA . THR A 1 92 ? -17.429 -12.732 20.759 1.00 70.31 92 THR A CA 1
ATOM 712 C C . THR A 1 92 ? -18.042 -12.190 22.035 1.00 70.31 92 THR A C 1
ATOM 714 O O . THR A 1 92 ? -17.329 -12.033 23.018 1.00 70.31 92 THR A O 1
ATOM 717 N N . LEU A 1 93 ? -19.322 -11.840 21.986 1.00 69.12 93 LEU A N 1
ATOM 718 C CA . LEU A 1 93 ? -20.098 -11.461 23.158 1.00 69.12 93 LEU A CA 1
ATOM 719 C C . LEU A 1 93 ? -20.654 -12.743 23.775 1.00 69.12 93 LEU A C 1
ATOM 721 O O . LEU A 1 93 ? -21.200 -13.565 23.044 1.00 69.12 93 LEU A O 1
ATOM 725 N N . SER A 1 94 ? -20.479 -12.904 25.085 1.00 64.81 94 SER A N 1
ATOM 726 C CA . SER A 1 94 ? -21.107 -13.929 25.924 1.00 64.81 94 SER A CA 1
ATOM 727 C C . SER A 1 94 ? -21.249 -13.382 27.354 1.00 64.81 94 SER A C 1
ATOM 729 O O . SER A 1 94 ? -20.436 -12.572 27.779 1.00 64.81 94 SER A O 1
ATOM 731 N N . ASP A 1 95 ? -22.293 -13.787 28.083 1.00 56.22 95 ASP A N 1
ATOM 732 C CA . ASP A 1 95 ? -22.440 -13.629 29.546 1.00 56.22 95 ASP A CA 1
ATOM 733 C C . ASP A 1 95 ? -22.283 -12.220 30.166 1.00 56.22 95 ASP A C 1
ATOM 735 O O . ASP A 1 95 ? -21.325 -11.945 30.870 1.00 56.22 95 ASP A O 1
ATOM 739 N N . ASN A 1 96 ? -23.268 -11.324 30.008 1.00 53.16 96 ASN A N 1
ATOM 740 C CA . ASN A 1 96 ? -23.330 -9.982 30.628 1.00 53.16 96 ASN A CA 1
ATOM 741 C C . ASN A 1 96 ? -22.042 -9.112 30.588 1.00 53.16 96 ASN A C 1
ATOM 743 O O . ASN A 1 96 ? -21.941 -8.129 31.329 1.00 53.16 96 ASN A O 1
ATOM 747 N N . GLU A 1 97 ? -21.071 -9.418 29.725 1.00 56.47 97 GLU A N 1
ATOM 748 C CA . GLU A 1 97 ? -19.787 -8.720 29.681 1.00 56.47 97 GLU A CA 1
ATOM 749 C C . GLU A 1 97 ? -19.886 -7.360 28.971 1.00 56.47 97 GLU A C 1
ATOM 751 O O . GLU A 1 97 ? -20.451 -7.216 27.882 1.00 56.47 97 GLU A O 1
ATOM 756 N N . GLN A 1 98 ? -19.306 -6.330 29.595 1.00 57.38 98 GLN A N 1
ATOM 757 C CA . GLN A 1 98 ? -19.097 -5.028 28.970 1.00 57.38 98 GLN A CA 1
ATOM 758 C C . GLN A 1 98 ? -17.759 -5.034 28.228 1.00 57.38 98 GLN A C 1
ATOM 760 O O . GLN A 1 98 ? -16.700 -4.972 28.852 1.00 57.38 98 GLN A O 1
ATOM 765 N N . ILE A 1 99 ? -17.804 -4.991 26.896 1.00 58.69 99 ILE A N 1
ATOM 766 C CA . ILE A 1 99 ? -16.595 -4.820 26.086 1.00 58.69 99 ILE A CA 1
ATOM 767 C C . ILE A 1 99 ? -16.203 -3.341 26.045 1.00 58.69 99 ILE A C 1
ATOM 769 O O . ILE A 1 99 ? -16.949 -2.489 25.551 1.00 58.69 99 ILE A O 1
ATOM 773 N N . ASN A 1 100 ? -14.997 -3.046 26.533 1.00 58.31 100 ASN A N 1
ATOM 774 C CA . ASN A 1 100 ? -14.414 -1.710 26.498 1.00 58.31 100 ASN A CA 1
ATOM 775 C C . ASN A 1 100 ? -13.428 -1.587 25.342 1.00 58.31 100 ASN A C 1
ATOM 777 O O . ASN A 1 100 ? -12.284 -2.008 25.473 1.00 58.31 100 ASN A O 1
ATOM 781 N N . ILE A 1 101 ? -13.832 -0.932 24.257 1.00 61.12 101 ILE A N 1
ATOM 782 C CA . ILE A 1 101 ? -12.918 -0.603 23.160 1.00 61.12 101 ILE A CA 1
ATOM 783 C C . ILE A 1 101 ? -12.180 0.673 23.531 1.00 61.12 101 ILE A C 1
ATOM 785 O O . ILE A 1 101 ? -12.748 1.763 23.472 1.00 61.12 101 ILE A O 1
ATOM 789 N N . LYS A 1 102 ? -10.909 0.553 23.917 1.00 57.50 102 LYS A N 1
ATOM 790 C CA . LYS A 1 102 ? -10.029 1.722 24.056 1.00 57.50 102 LYS A CA 1
ATOM 791 C C . LYS A 1 102 ? -9.400 2.019 22.713 1.00 57.50 102 LYS A C 1
ATOM 793 O O . LYS A 1 102 ? -8.933 1.095 22.069 1.00 57.50 102 LYS A O 1
ATOM 798 N N . ILE A 1 103 ? -9.347 3.288 22.328 1.00 56.88 103 ILE A N 1
ATOM 799 C CA . ILE A 1 103 ? -8.544 3.769 21.204 1.00 56.88 103 ILE A CA 1
ATOM 800 C C . ILE A 1 103 ? -7.439 4.648 21.789 1.00 56.88 103 ILE A C 1
ATOM 802 O O . ILE A 1 103 ? -7.704 5.772 22.214 1.00 56.88 103 ILE A O 1
ATOM 806 N N . LYS A 1 104 ? -6.209 4.118 21.868 1.00 51.34 104 LYS A N 1
ATOM 807 C CA . LYS A 1 104 ? -5.025 4.932 22.209 1.00 51.34 104 LYS A CA 1
ATOM 808 C C . LYS A 1 104 ? -4.657 5.823 21.023 1.00 51.34 104 LYS A C 1
ATOM 810 O O . LYS A 1 104 ? -5.022 5.510 19.906 1.00 51.34 104 LYS A O 1
ATOM 815 N N . ALA A 1 105 ? -3.968 6.927 21.257 1.00 49.97 105 ALA A N 1
ATOM 816 C CA . ALA A 1 105 ? -3.560 7.865 20.229 1.00 49.97 105 ALA A CA 1
ATOM 817 C C . ALA A 1 105 ? -2.184 8.441 20.599 1.00 49.97 105 ALA A C 1
ATOM 819 O O . ALA A 1 105 ? -2.099 9.329 21.444 1.00 49.97 105 ALA A O 1
ATOM 820 N N . ASP A 1 106 ? -1.106 7.904 20.016 1.00 47.78 106 ASP A N 1
ATOM 821 C CA . ASP A 1 106 ? 0.268 8.329 20.342 1.00 47.78 106 ASP A CA 1
ATOM 822 C C . ASP A 1 106 ? 0.697 9.606 19.589 1.00 47.78 106 ASP A C 1
ATOM 824 O O . ASP A 1 106 ? 0.263 9.854 18.460 1.00 47.78 106 ASP A O 1
ATOM 828 N N . LYS A 1 107 ? 1.588 10.403 20.205 1.00 47.88 107 LYS A N 1
ATOM 829 C CA . LYS A 1 107 ? 2.193 11.600 19.594 1.00 47.88 107 LYS A CA 1
ATOM 830 C C . LYS A 1 107 ? 3.079 11.223 18.408 1.00 47.88 107 LYS A C 1
ATOM 832 O O . LYS A 1 107 ? 3.950 10.367 18.529 1.00 47.88 107 LYS A O 1
ATOM 837 N N . LEU A 1 108 ? 2.994 11.987 17.314 1.00 49.00 108 LEU A N 1
ATOM 838 C CA . LEU A 1 108 ? 3.932 11.896 16.179 1.00 49.00 108 LEU A CA 1
ATOM 839 C C . LEU A 1 108 ? 5.409 11.968 16.594 1.00 49.00 108 LEU A C 1
ATOM 841 O O . LEU A 1 108 ? 6.258 11.350 15.956 1.00 49.00 108 LEU A O 1
ATOM 845 N N . THR A 1 109 ? 5.736 12.725 17.642 1.00 54.34 109 THR A N 1
ATOM 846 C CA . THR A 1 109 ? 7.110 12.866 18.147 1.00 54.34 109 THR A CA 1
ATOM 847 C C . THR A 1 109 ? 7.645 11.591 18.796 1.00 54.34 109 THR A C 1
ATOM 849 O O . THR A 1 109 ? 8.855 11.405 18.820 1.00 54.34 109 THR A O 1
ATOM 852 N N . GLU A 1 110 ? 6.765 10.706 19.265 1.00 60.91 110 GLU A N 1
ATOM 853 C CA . GLU A 1 110 ? 7.106 9.446 19.941 1.00 60.91 110 GLU A CA 1
ATOM 854 C C . GLU A 1 110 ? 7.122 8.248 18.975 1.00 60.91 110 GLU A C 1
ATOM 856 O O . GLU A 1 110 ? 7.570 7.163 19.333 1.00 60.91 110 GLU A O 1
ATOM 861 N N . MET A 1 111 ? 6.668 8.443 17.732 1.00 66.06 111 MET A N 1
ATOM 862 C CA . MET A 1 111 ? 6.654 7.401 16.707 1.00 66.06 111 MET A CA 1
ATOM 863 C C . MET A 1 111 ? 8.047 7.136 16.133 1.00 66.06 111 MET A C 1
ATOM 865 O O . MET A 1 111 ? 8.814 8.063 15.829 1.00 66.06 111 MET A O 1
ATOM 869 N N . SER A 1 112 ? 8.327 5.858 15.879 1.00 73.88 112 SER A N 1
ATOM 870 C CA . SER A 1 112 ? 9.506 5.443 15.123 1.00 73.88 112 SER A CA 1
ATOM 871 C C . SER A 1 112 ? 9.471 5.998 13.686 1.00 73.88 112 SER A C 1
ATOM 873 O O . SER A 1 112 ? 8.397 6.299 13.149 1.00 73.88 112 SER A O 1
ATOM 875 N N . PRO A 1 113 ? 10.627 6.131 13.007 1.00 77.06 113 PRO A N 1
ATOM 876 C CA . PRO A 1 113 ? 10.666 6.543 11.602 1.00 77.06 113 PRO A CA 1
ATOM 877 C C . PRO A 1 113 ? 9.807 5.665 10.677 1.00 77.06 113 PRO A C 1
ATOM 879 O O . PRO A 1 113 ? 9.218 6.174 9.724 1.00 77.06 113 PRO A O 1
ATOM 882 N N . LEU A 1 114 ? 9.701 4.366 10.981 1.00 77.12 114 LEU A N 1
ATOM 883 C CA . LEU A 1 114 ? 8.862 3.425 10.242 1.00 77.12 114 LEU A CA 1
ATOM 884 C C . LEU A 1 114 ? 7.382 3.801 10.355 1.00 77.12 114 LEU A C 1
ATOM 886 O O . LEU A 1 114 ? 6.729 4.026 9.340 1.00 77.12 114 LEU A O 1
ATOM 890 N N . GLU A 1 115 ? 6.886 3.953 11.584 1.00 73.75 115 GLU A N 1
ATOM 891 C CA . GLU A 1 115 ? 5.488 4.308 11.848 1.00 73.75 115 GLU A CA 1
ATOM 892 C C . GLU A 1 115 ? 5.137 5.676 11.232 1.00 73.75 115 GLU A C 1
ATOM 894 O O . GLU A 1 115 ? 4.037 5.874 10.720 1.00 73.75 115 GLU A O 1
ATOM 899 N N . LYS A 1 116 ? 6.082 6.629 11.212 1.00 74.69 116 LYS A N 1
ATOM 900 C CA . LYS A 1 116 ? 5.885 7.928 10.541 1.00 74.69 116 LYS A CA 1
ATOM 901 C C . LYS A 1 116 ? 5.670 7.775 9.033 1.00 74.69 116 LYS A C 1
ATOM 903 O O . LYS A 1 116 ? 4.815 8.461 8.474 1.00 74.69 116 LYS A O 1
ATOM 908 N N . ASN A 1 117 ? 6.428 6.902 8.371 1.00 79.94 117 ASN A N 1
ATOM 909 C CA . ASN A 1 117 ? 6.270 6.653 6.936 1.00 79.94 117 ASN A CA 1
ATOM 910 C C . ASN A 1 117 ? 5.015 5.833 6.622 1.00 79.94 117 ASN A C 1
ATOM 912 O O . ASN A 1 117 ? 4.374 6.098 5.608 1.00 79.94 117 ASN A O 1
ATOM 916 N N . GLU A 1 118 ? 4.614 4.913 7.503 1.00 78.94 118 GLU A N 1
ATOM 917 C CA . GLU A 1 118 ? 3.314 4.235 7.411 1.00 78.94 118 GLU A CA 1
ATOM 918 C C . GLU A 1 118 ? 2.167 5.249 7.417 1.00 78.94 118 GLU A C 1
ATOM 920 O O . GLU A 1 118 ? 1.302 5.193 6.541 1.00 78.94 118 GLU A O 1
ATOM 925 N N . ALA A 1 119 ? 2.219 6.243 8.311 1.00 70.81 119 ALA A N 1
ATOM 926 C CA . ALA A 1 119 ? 1.232 7.319 8.358 1.00 70.81 119 ALA A CA 1
ATOM 927 C C . ALA A 1 119 ? 1.176 8.101 7.056 1.00 70.81 119 ALA A C 1
ATOM 929 O O . ALA A 1 119 ? 0.138 8.175 6.401 1.00 70.81 119 ALA A O 1
ATOM 930 N N . LYS A 1 120 ? 2.314 8.662 6.655 1.00 77.50 120 LYS A N 1
ATOM 931 C CA . LYS A 1 120 ? 2.413 9.477 5.446 1.00 77.50 120 LYS A CA 1
ATOM 932 C C . LYS A 1 120 ? 1.935 8.707 4.211 1.00 77.50 120 LYS A C 1
ATOM 934 O O . LYS A 1 120 ? 1.095 9.217 3.470 1.00 77.50 120 LYS A O 1
ATOM 939 N N . CYS A 1 121 ? 2.381 7.460 4.044 1.00 81.62 121 CYS A N 1
ATOM 940 C CA . CYS A 1 121 ? 1.955 6.596 2.945 1.00 81.62 121 CYS A CA 1
ATOM 941 C C . CYS A 1 121 ? 0.446 6.333 2.966 1.00 81.62 121 CYS A C 1
ATOM 943 O O . CYS A 1 121 ? -0.212 6.330 1.920 1.00 81.62 121 CYS A O 1
ATOM 945 N N . GLN A 1 122 ? -0.138 6.117 4.147 1.00 76.00 122 GLN A N 1
ATOM 946 C CA . GLN A 1 122 ? -1.582 5.961 4.284 1.00 76.00 122 GLN A CA 1
ATOM 947 C C . GLN A 1 122 ? -2.332 7.207 3.787 1.00 76.00 122 GLN A C 1
ATOM 949 O O . GLN A 1 122 ? -3.297 7.048 3.043 1.00 76.00 122 GLN A O 1
ATOM 954 N N . TYR A 1 123 ? -1.840 8.413 4.085 1.00 67.88 123 TYR A N 1
ATOM 955 C CA . TYR A 1 123 ? -2.433 9.694 3.662 1.00 67.88 123 TYR A CA 1
ATOM 956 C C . TYR A 1 123 ? -2.075 10.158 2.244 1.00 67.88 123 TYR A C 1
ATOM 958 O O . TYR A 1 123 ? -2.318 11.322 1.895 1.00 67.88 123 TYR A O 1
ATOM 966 N N . GLY A 1 124 ? -1.512 9.269 1.429 1.00 76.81 124 GLY A N 1
ATOM 967 C CA . GLY A 1 124 ? -1.239 9.527 0.018 1.00 76.81 124 GLY A CA 1
ATOM 968 C C . GLY A 1 124 ? 0.114 10.174 -0.267 1.00 76.81 124 GLY A C 1
ATOM 969 O O . GLY A 1 124 ? 0.353 10.568 -1.403 1.00 76.81 124 GLY A O 1
ATOM 970 N N . ASP A 1 125 ? 1.017 10.267 0.713 1.00 85.19 125 ASP A N 1
ATOM 971 C CA . ASP A 1 125 ? 2.422 10.559 0.419 1.00 85.19 125 ASP A CA 1
ATOM 972 C C . ASP A 1 125 ? 3.054 9.323 -0.233 1.00 85.19 125 ASP A C 1
ATOM 974 O O . ASP A 1 125 ? 3.478 8.367 0.423 1.00 85.19 125 ASP A O 1
ATOM 978 N N . LEU A 1 126 ? 3.086 9.333 -1.562 1.00 92.31 126 LEU A N 1
ATOM 979 C CA . LEU A 1 126 ? 3.606 8.219 -2.345 1.00 92.31 126 LEU A CA 1
ATOM 980 C C . LEU A 1 126 ? 5.113 8.041 -2.133 1.00 92.31 126 LEU A C 1
ATOM 982 O O . LEU A 1 126 ? 5.595 6.915 -2.187 1.00 92.31 126 LEU A O 1
ATOM 986 N N . GLY A 1 127 ? 5.854 9.116 -1.841 1.00 90.88 127 GLY A N 1
ATOM 987 C CA . GLY A 1 127 ? 7.276 9.034 -1.500 1.00 90.88 127 GLY A CA 1
ATOM 988 C C . GLY A 1 127 ? 7.498 8.251 -0.207 1.00 90.88 127 GLY A C 1
ATOM 989 O O . GLY A 1 127 ? 8.373 7.388 -0.140 1.00 90.88 127 GLY A O 1
ATOM 990 N N . ALA A 1 128 ? 6.642 8.457 0.794 1.00 90.00 128 ALA A N 1
ATOM 991 C CA . ALA A 1 128 ? 6.673 7.659 2.014 1.00 90.00 128 ALA A CA 1
ATOM 992 C C . ALA A 1 128 ? 6.349 6.177 1.761 1.00 90.00 128 ALA A C 1
ATOM 994 O O . ALA A 1 128 ? 6.970 5.317 2.385 1.00 90.00 128 ALA A O 1
ATOM 995 N N . CYS A 1 129 ? 5.443 5.858 0.826 1.00 90.38 129 CYS A N 1
ATOM 996 C CA . CYS A 1 129 ? 5.189 4.468 0.422 1.00 90.38 129 CYS A CA 1
ATOM 997 C C . CYS A 1 129 ? 6.437 3.813 -0.187 1.00 90.38 129 CYS A C 1
ATOM 999 O O . CYS A 1 129 ? 6.755 2.676 0.152 1.00 90.38 129 CYS A O 1
ATOM 1001 N N . ILE A 1 130 ? 7.179 4.549 -1.021 1.00 93.44 130 ILE A N 1
ATOM 1002 C CA . ILE A 1 130 ? 8.442 4.095 -1.618 1.00 93.44 130 ILE A CA 1
ATOM 1003 C C . ILE A 1 130 ? 9.497 3.811 -0.539 1.00 93.44 130 ILE A C 1
ATOM 1005 O O . ILE A 1 130 ? 10.085 2.729 -0.510 1.00 93.44 130 ILE A O 1
ATOM 1009 N N . VAL A 1 131 ? 9.703 4.738 0.400 1.00 92.12 131 VAL A N 1
ATOM 1010 C CA . VAL A 1 131 ? 10.662 4.549 1.505 1.00 92.12 131 VAL A CA 1
ATOM 1011 C C . VAL A 1 131 ? 10.261 3.369 2.392 1.00 92.12 131 VAL A C 1
ATOM 1013 O O . VAL A 1 131 ? 11.105 2.569 2.795 1.00 92.12 131 VAL A O 1
ATOM 1016 N N . LEU A 1 132 ? 8.967 3.230 2.681 1.00 89.75 132 LEU A N 1
ATOM 1017 C CA . LEU A 1 132 ? 8.454 2.124 3.475 1.00 89.75 132 LEU A CA 1
ATOM 1018 C C . LEU A 1 132 ? 8.660 0.777 2.767 1.00 89.75 132 LEU A C 1
ATOM 1020 O O . LEU A 1 132 ? 9.136 -0.168 3.394 1.00 89.75 132 LEU A O 1
ATOM 1024 N N . GLY A 1 133 ? 8.388 0.706 1.462 1.00 91.31 133 GLY A N 1
ATOM 1025 C CA . GLY A 1 133 ? 8.658 -0.478 0.651 1.00 91.31 133 GLY A CA 1
ATOM 1026 C C . GLY A 1 133 ? 10.137 -0.870 0.678 1.00 91.31 133 GLY A C 1
ATOM 1027 O O . GLY A 1 133 ? 10.454 -2.040 0.882 1.00 91.31 133 GLY A O 1
ATOM 1028 N N . MET A 1 134 ? 11.062 0.099 0.603 1.00 89.75 134 MET A N 1
ATOM 1029 C CA . MET A 1 134 ? 12.505 -0.180 0.715 1.00 89.75 134 MET A CA 1
ATOM 1030 C C . MET A 1 134 ? 12.887 -0.784 2.064 1.00 89.75 134 MET A C 1
ATOM 1032 O O . MET A 1 134 ? 13.745 -1.666 2.120 1.00 89.75 134 MET A O 1
ATOM 1036 N N . ASN A 1 135 ? 12.245 -0.344 3.147 1.00 87.75 135 ASN A N 1
ATOM 1037 C CA . ASN A 1 135 ? 12.490 -0.908 4.471 1.00 87.75 135 ASN A CA 1
ATOM 1038 C C . ASN A 1 135 ? 12.060 -2.377 4.554 1.00 87.75 135 ASN A C 1
ATOM 1040 O O . ASN A 1 135 ? 12.797 -3.164 5.144 1.00 87.75 135 ASN A O 1
ATOM 1044 N N . TYR A 1 136 ? 10.925 -2.736 3.941 1.00 87.75 136 TYR A N 1
ATOM 1045 C CA . TYR A 1 136 ? 10.439 -4.118 3.849 1.00 87.75 136 TYR A CA 1
ATOM 1046 C C . TYR A 1 136 ? 11.241 -4.968 2.844 1.00 87.75 136 TYR A C 1
ATOM 1048 O O . TYR A 1 136 ? 11.344 -6.181 3.004 1.00 87.75 136 TYR A O 1
ATOM 1056 N N . TYR A 1 137 ? 11.864 -4.352 1.836 1.00 85.31 137 TYR A N 1
ATOM 1057 C CA . TYR A 1 137 ? 12.719 -5.042 0.864 1.00 85.31 137 TYR A CA 1
ATOM 1058 C C . TYR A 1 137 ? 14.144 -5.319 1.390 1.00 85.31 137 TYR A C 1
ATOM 1060 O O . TYR A 1 137 ? 14.814 -6.241 0.919 1.00 85.31 137 TYR A O 1
ATOM 1068 N N . SER A 1 138 ? 14.628 -4.514 2.343 1.00 81.25 138 SER A N 1
ATOM 1069 C CA . SER A 1 138 ? 16.003 -4.553 2.857 1.00 81.25 138 SER A CA 1
ATOM 1070 C C . SER A 1 138 ? 16.225 -5.621 3.933 1.00 81.25 138 SER A C 1
ATOM 1072 O O . SER A 1 138 ? 15.554 -5.644 4.960 1.00 81.25 138 SER A O 1
ATOM 1074 N N . ASP A 1 139 ? 17.276 -6.424 3.755 1.00 65.50 139 ASP A N 1
ATOM 1075 C CA . ASP A 1 139 ? 17.696 -7.492 4.681 1.00 65.50 139 ASP A CA 1
ATOM 1076 C C . ASP A 1 139 ? 18.257 -6.969 6.013 1.00 65.50 139 ASP A C 1
ATOM 1078 O O . ASP A 1 139 ? 18.468 -7.739 6.946 1.00 65.50 139 ASP A O 1
ATOM 1082 N N . LYS A 1 140 ? 18.525 -5.661 6.110 1.00 64.94 140 LYS A N 1
ATOM 1083 C CA . LYS A 1 140 ? 19.112 -5.045 7.312 1.00 64.94 140 LYS A CA 1
ATOM 1084 C C . LYS A 1 140 ? 18.111 -4.869 8.452 1.00 64.94 140 LYS A C 1
ATOM 1086 O O . LYS A 1 140 ? 18.526 -4.660 9.587 1.00 64.94 140 LYS A O 1
ATOM 1091 N N . ASN A 1 141 ? 16.817 -4.944 8.155 1.00 57.09 141 ASN A N 1
ATOM 1092 C CA . ASN A 1 141 ? 15.757 -4.816 9.142 1.00 57.09 141 ASN A CA 1
ATOM 1093 C C . ASN A 1 141 ? 15.149 -6.205 9.369 1.00 57.09 141 ASN A C 1
ATOM 1095 O O . ASN A 1 141 ? 14.820 -6.895 8.407 1.00 57.09 141 ASN A O 1
ATOM 1099 N N . ALA A 1 142 ? 14.928 -6.611 10.624 1.00 59.94 142 ALA A N 1
ATOM 1100 C CA . ALA A 1 142 ? 14.309 -7.897 10.990 1.00 59.94 142 ALA A CA 1
ATOM 1101 C C . ALA A 1 142 ? 12.835 -8.063 10.523 1.00 59.94 142 ALA A C 1
ATOM 1103 O O . ALA A 1 142 ? 12.127 -8.944 10.996 1.00 59.94 142 ALA A O 1
ATOM 1104 N N . GLN A 1 143 ? 12.360 -7.199 9.622 1.00 67.50 143 GLN A N 1
ATOM 1105 C CA . GLN A 1 143 ? 10.988 -7.102 9.119 1.00 67.50 143 GLN A CA 1
ATOM 1106 C C . GLN A 1 143 ? 10.912 -7.300 7.600 1.00 67.50 143 GLN A C 1
ATOM 1108 O O . GLN A 1 143 ? 10.012 -6.776 6.955 1.00 67.50 143 GLN A O 1
ATOM 1113 N N . LYS A 1 144 ? 11.870 -8.010 7.004 1.00 82.81 144 LYS A N 1
ATOM 1114 C CA . LYS A 1 144 ? 11.885 -8.266 5.565 1.00 82.81 144 LYS A CA 1
ATOM 1115 C C . LYS A 1 144 ? 10.593 -8.955 5.106 1.00 82.81 144 LYS A C 1
ATOM 1117 O O . LYS A 1 144 ? 10.300 -10.071 5.526 1.00 82.81 144 LYS A O 1
ATOM 1122 N N . ASP A 1 145 ? 9.875 -8.310 4.195 1.00 89.19 145 ASP A N 1
ATOM 1123 C CA . ASP A 1 145 ? 8.638 -8.804 3.596 1.00 89.19 145 ASP A CA 1
ATOM 1124 C C . ASP A 1 145 ? 8.509 -8.259 2.168 1.00 89.19 145 ASP A C 1
ATOM 1126 O O . ASP A 1 145 ? 8.077 -7.130 1.930 1.00 89.19 145 ASP A O 1
ATOM 1130 N N . TYR A 1 146 ? 8.908 -9.073 1.190 1.00 88.44 146 TYR A N 1
ATOM 1131 C CA . TYR A 1 146 ? 8.871 -8.667 -0.213 1.00 88.44 146 TYR A CA 1
ATOM 1132 C C . TYR A 1 146 ? 7.457 -8.440 -0.739 1.00 88.44 146 TYR A C 1
ATOM 1134 O O . TYR A 1 146 ? 7.277 -7.607 -1.622 1.00 88.44 146 TYR A O 1
ATOM 1142 N N . LYS A 1 147 ? 6.466 -9.166 -0.215 1.00 89.94 147 LYS A N 1
ATOM 1143 C CA . LYS A 1 147 ? 5.083 -9.021 -0.663 1.00 89.94 147 LYS A CA 1
ATOM 1144 C C . LYS A 1 147 ? 4.534 -7.675 -0.201 1.00 89.94 147 LYS A C 1
ATOM 1146 O O . LYS A 1 147 ? 4.014 -6.914 -1.009 1.00 89.94 147 LYS A O 1
ATOM 1151 N N . LYS A 1 148 ? 4.743 -7.335 1.074 1.00 89.19 148 LYS A N 1
ATOM 1152 C CA . LYS A 1 148 ? 4.350 -6.028 1.611 1.00 89.19 148 LYS A CA 1
ATOM 1153 C C . LYS A 1 148 ? 5.096 -4.875 0.934 1.00 89.19 148 LYS A C 1
ATOM 1155 O O . LYS A 1 148 ? 4.511 -3.817 0.711 1.00 89.19 148 LYS A O 1
ATOM 1160 N N . ALA A 1 149 ? 6.371 -5.065 0.589 1.00 91.62 149 ALA A N 1
ATOM 1161 C CA . ALA A 1 149 ? 7.119 -4.082 -0.193 1.00 91.62 149 ALA A CA 1
ATOM 1162 C C . ALA A 1 149 ? 6.474 -3.837 -1.567 1.00 91.62 149 ALA A C 1
ATOM 1164 O O . ALA A 1 149 ? 6.249 -2.682 -1.928 1.00 91.62 149 ALA A O 1
ATOM 1165 N N . ASP A 1 150 ? 6.131 -4.905 -2.295 1.00 93.31 150 ASP A N 1
ATOM 1166 C CA . ASP A 1 150 ? 5.495 -4.808 -3.612 1.00 93.31 150 ASP A CA 1
ATOM 1167 C C . ASP A 1 150 ? 4.122 -4.124 -3.545 1.00 93.31 150 ASP A C 1
ATOM 1169 O O . ASP A 1 150 ? 3.859 -3.209 -4.319 1.00 93.31 150 ASP A O 1
ATOM 1173 N N . GLU A 1 151 ? 3.289 -4.452 -2.552 1.00 92.44 151 GLU A N 1
ATOM 1174 C CA . GLU A 1 151 ? 1.996 -3.784 -2.330 1.00 92.44 151 GLU A CA 1
ATOM 1175 C C . GLU A 1 151 ? 2.148 -2.259 -2.147 1.00 92.44 151 GLU A C 1
ATOM 1177 O O . GLU A 1 151 ? 1.359 -1.469 -2.674 1.00 92.44 151 GLU A O 1
ATOM 1182 N N . LEU A 1 152 ? 3.190 -1.821 -1.433 1.00 93.19 152 LEU A N 1
ATOM 1183 C CA . LEU A 1 152 ? 3.487 -0.401 -1.220 1.00 93.19 152 LEU A CA 1
ATOM 1184 C C . LEU A 1 152 ? 4.019 0.287 -2.482 1.00 93.19 152 LEU A C 1
ATOM 1186 O O . LEU A 1 152 ? 3.631 1.423 -2.771 1.00 93.19 152 LEU A O 1
ATOM 1190 N N . TYR A 1 153 ? 4.886 -0.384 -3.242 1.00 96.00 153 TYR A N 1
ATOM 1191 C CA . TYR A 1 153 ? 5.378 0.124 -4.521 1.00 96.00 153 TYR A CA 1
ATOM 1192 C C . TYR A 1 153 ? 4.261 0.214 -5.561 1.00 96.00 153 TYR A C 1
ATOM 1194 O O . TYR A 1 153 ? 4.176 1.212 -6.280 1.00 96.00 153 TYR A O 1
ATOM 1202 N N . GLN A 1 154 ? 3.363 -0.771 -5.589 1.00 95.06 154 GLN A N 1
ATOM 1203 C CA . GLN A 1 154 ? 2.186 -0.787 -6.449 1.00 95.06 154 GLN A CA 1
ATOM 1204 C C . GLN A 1 154 ? 1.252 0.371 -6.098 1.00 95.06 154 GLN A C 1
ATOM 1206 O O . GLN A 1 154 ? 0.891 1.146 -6.982 1.00 95.06 154 GLN A O 1
ATOM 1211 N N . LYS A 1 155 ? 0.980 0.597 -4.803 1.00 92.69 155 LYS A N 1
ATOM 1212 C CA . LYS A 1 155 ? 0.227 1.774 -4.341 1.00 92.69 155 LYS A CA 1
ATOM 1213 C C . LYS A 1 155 ? 0.855 3.087 -4.826 1.00 92.69 155 LYS A C 1
ATOM 1215 O O . LYS A 1 155 ? 0.139 3.983 -5.270 1.00 92.69 155 LYS A O 1
ATOM 1220 N N . ALA A 1 156 ? 2.181 3.213 -4.756 1.00 95.56 156 ALA A N 1
ATOM 1221 C CA . ALA A 1 156 ? 2.886 4.395 -5.248 1.00 95.56 156 ALA A CA 1
ATOM 1222 C C . ALA A 1 156 ? 2.782 4.547 -6.779 1.00 95.56 156 ALA A C 1
ATOM 1224 O O . ALA A 1 156 ? 2.499 5.645 -7.260 1.00 95.56 156 ALA A O 1
ATOM 1225 N N . CYS A 1 157 ? 2.956 3.453 -7.529 1.00 96.62 157 CYS A N 1
ATOM 1226 C CA . CYS A 1 157 ? 2.826 3.415 -8.987 1.00 96.62 157 CYS A CA 1
ATOM 1227 C C . CYS A 1 157 ? 1.428 3.844 -9.450 1.00 96.62 157 CYS A C 1
ATOM 1229 O O . CYS A 1 157 ? 1.295 4.681 -10.349 1.00 96.62 157 CYS A O 1
ATOM 1231 N N . ASP A 1 158 ? 0.390 3.299 -8.818 1.00 94.88 158 ASP A N 1
ATOM 1232 C CA . ASP A 1 158 ? -1.007 3.588 -9.148 1.00 94.88 158 ASP A CA 1
ATOM 1233 C C . ASP A 1 158 ? -1.403 5.008 -8.738 1.00 94.88 158 ASP A C 1
ATOM 1235 O O . ASP A 1 158 ? -2.158 5.667 -9.450 1.00 94.88 158 ASP A O 1
ATOM 1239 N N . GLY A 1 159 ? -0.809 5.528 -7.658 1.00 91.50 159 GLY A N 1
ATOM 1240 C CA . GLY A 1 159 ? -0.917 6.933 -7.265 1.00 91.50 159 GLY A CA 1
ATOM 1241 C C . GLY A 1 159 ? -0.186 7.914 -8.191 1.00 91.50 159 GLY A C 1
ATOM 1242 O O . GLY A 1 159 ? -0.326 9.122 -8.026 1.00 91.50 159 GLY A O 1
ATOM 1243 N N . GLY A 1 160 ? 0.589 7.431 -9.167 1.00 93.56 160 GLY A N 1
ATOM 1244 C CA . GLY A 1 160 ? 1.285 8.268 -10.147 1.00 93.56 160 GLY A CA 1
ATOM 1245 C C . GLY A 1 160 ? 2.764 8.523 -9.851 1.00 93.56 160 GLY A C 1
ATOM 1246 O O . GLY A 1 160 ? 3.429 9.178 -10.651 1.00 93.56 160 GLY A O 1
ATOM 1247 N N . ASN A 1 161 ? 3.319 7.970 -8.769 1.00 96.31 161 ASN A N 1
ATOM 1248 C CA . ASN A 1 161 ? 4.758 8.001 -8.536 1.00 96.31 161 ASN A CA 1
ATOM 1249 C C . ASN A 1 161 ? 5.439 6.887 -9.349 1.00 96.31 161 ASN A C 1
ATOM 1251 O O . ASN A 1 161 ? 5.439 5.714 -8.970 1.00 96.31 161 ASN A O 1
ATOM 1255 N N . MET A 1 162 ? 6.033 7.268 -10.480 1.00 97.44 162 MET A N 1
ATOM 1256 C CA . MET A 1 162 ? 6.622 6.338 -11.448 1.00 97.44 162 MET A CA 1
ATOM 1257 C C . MET A 1 162 ? 7.849 5.588 -10.926 1.00 97.44 162 MET A C 1
ATOM 1259 O O . MET A 1 162 ? 8.130 4.489 -11.407 1.00 97.44 162 MET A O 1
ATOM 1263 N N . ARG A 1 163 ? 8.514 6.099 -9.882 1.00 96.38 163 ARG A N 1
ATOM 1264 C CA . ARG A 1 163 ? 9.539 5.342 -9.158 1.00 96.38 163 ARG A CA 1
ATOM 1265 C C . ARG A 1 163 ? 8.971 4.035 -8.600 1.00 96.38 163 ARG A C 1
ATOM 1267 O O . ARG A 1 163 ? 9.623 3.001 -8.701 1.00 96.38 163 ARG A O 1
ATOM 1274 N N . GLY A 1 164 ? 7.727 4.063 -8.118 1.00 96.44 164 GLY A N 1
ATOM 1275 C CA . GLY A 1 164 ? 7.009 2.868 -7.674 1.00 96.44 164 GLY A CA 1
ATOM 1276 C C . GLY A 1 164 ? 6.817 1.859 -8.792 1.00 96.44 164 GLY A C 1
ATOM 1277 O O . GLY A 1 164 ? 7.050 0.675 -8.586 1.00 96.44 164 GLY A O 1
ATOM 1278 N N . CYS A 1 165 ? 6.490 2.315 -10.003 1.00 97.69 165 CYS A N 1
ATOM 1279 C CA . CYS A 1 165 ? 6.354 1.418 -11.151 1.00 97.69 165 CYS A CA 1
ATOM 1280 C C . CYS A 1 165 ? 7.682 0.730 -11.498 1.00 97.69 165 CYS A C 1
ATOM 1282 O O . CYS A 1 165 ? 7.685 -0.451 -11.834 1.00 97.69 165 CYS A O 1
ATOM 1284 N N . VAL A 1 166 ? 8.812 1.436 -11.372 1.00 96.44 166 VAL A N 1
ATOM 1285 C CA . VAL A 1 166 ? 10.146 0.835 -11.538 1.00 96.44 166 VAL A CA 1
ATOM 1286 C C . VAL A 1 166 ? 10.408 -0.225 -10.466 1.00 96.44 166 VAL A C 1
ATOM 1288 O O . VAL A 1 166 ? 10.871 -1.318 -10.786 1.00 96.44 166 VAL A O 1
ATOM 1291 N N . ASP A 1 167 ? 10.097 0.055 -9.202 1.00 96.19 167 ASP A N 1
ATOM 1292 C CA . ASP A 1 167 ? 10.357 -0.888 -8.110 1.00 96.19 167 ASP A CA 1
ATOM 1293 C C . ASP A 1 167 ? 9.455 -2.148 -8.204 1.00 96.19 167 ASP A C 1
ATOM 1295 O O . ASP A 1 167 ? 9.962 -3.263 -8.055 1.00 96.19 167 ASP A O 1
ATOM 1299 N N . VAL A 1 168 ? 8.177 -2.012 -8.598 1.00 96.56 168 VAL A N 1
ATOM 1300 C CA . VAL A 1 168 ? 7.298 -3.154 -8.956 1.00 96.56 168 VAL A CA 1
ATOM 1301 C C . VAL A 1 168 ? 7.844 -3.912 -10.172 1.00 96.56 168 VAL A C 1
ATOM 1303 O O . VAL A 1 168 ? 7.861 -5.143 -10.203 1.00 96.56 168 VAL A O 1
ATOM 1306 N N . GLY A 1 169 ? 8.344 -3.198 -11.186 1.00 95.50 169 GLY A N 1
ATOM 1307 C CA . GLY A 1 169 ? 8.960 -3.819 -12.359 1.00 95.50 169 GLY A CA 1
ATOM 1308 C C . GLY A 1 169 ? 10.125 -4.732 -11.971 1.00 95.50 169 GLY A C 1
ATOM 1309 O O . GLY A 1 169 ? 10.243 -5.851 -12.472 1.00 95.50 169 GLY A O 1
ATOM 1310 N N . PHE A 1 170 ? 10.948 -4.319 -11.005 1.00 93.94 170 PHE A N 1
ATOM 1311 C CA . PHE A 1 170 ? 12.002 -5.176 -10.466 1.00 93.94 170 PHE A CA 1
ATOM 1312 C C . PHE A 1 170 ? 11.470 -6.375 -9.674 1.00 93.94 170 PHE A C 1
ATOM 1314 O O . PHE A 1 170 ? 12.054 -7.459 -9.778 1.00 93.94 170 PHE A O 1
ATOM 1321 N N . ALA A 1 171 ? 10.376 -6.219 -8.926 1.00 93.56 171 ALA A N 1
ATOM 1322 C CA . ALA A 1 171 ? 9.733 -7.327 -8.224 1.00 93.56 171 ALA A CA 1
ATOM 1323 C C . ALA A 1 171 ? 9.310 -8.436 -9.204 1.00 93.56 171 ALA A C 1
ATOM 1325 O O . ALA A 1 171 ? 9.702 -9.592 -9.017 1.00 93.56 171 ALA A O 1
ATOM 1326 N N . TYR A 1 172 ? 8.641 -8.082 -10.308 1.00 94.50 172 TYR A N 1
ATOM 1327 C CA . TYR A 1 172 ? 8.273 -9.030 -11.369 1.00 94.50 172 TYR A CA 1
ATOM 1328 C C . TYR A 1 172 ? 9.476 -9.571 -12.148 1.00 94.50 172 TYR A C 1
ATOM 1330 O O . TYR A 1 172 ? 9.514 -10.759 -12.461 1.00 94.50 172 TYR A O 1
ATOM 1338 N N . MET A 1 173 ? 10.492 -8.749 -12.428 1.00 90.81 173 MET A N 1
ATOM 1339 C CA . MET A 1 173 ? 11.698 -9.190 -13.145 1.00 90.81 173 MET A CA 1
ATOM 1340 C C . MET A 1 173 ? 12.439 -10.305 -12.391 1.00 90.81 173 MET A C 1
ATOM 1342 O O . MET A 1 173 ? 12.958 -11.242 -13.004 1.00 90.81 173 MET A O 1
ATOM 1346 N N . TYR A 1 174 ? 12.492 -10.218 -11.059 1.00 88.81 174 TYR A N 1
ATOM 1347 C CA . TYR A 1 174 ? 13.253 -11.144 -10.216 1.00 88.81 174 TYR A CA 1
ATOM 1348 C C . TYR A 1 174 ? 12.396 -12.126 -9.408 1.00 88.81 174 TYR A C 1
ATOM 1350 O O . TYR A 1 174 ? 12.965 -12.945 -8.683 1.00 88.81 174 TYR A O 1
ATOM 1358 N N . GLY A 1 175 ? 11.066 -12.059 -9.517 1.00 90.56 175 GLY A N 1
ATOM 1359 C CA . GLY A 1 175 ? 10.139 -12.888 -8.742 1.00 90.56 175 GLY A CA 1
ATOM 1360 C C . GLY A 1 175 ? 10.268 -12.666 -7.230 1.00 90.56 175 GLY A C 1
ATOM 1361 O O . GLY A 1 175 ? 10.393 -13.620 -6.461 1.00 90.56 175 GLY A O 1
ATOM 1362 N N . LYS A 1 176 ? 10.362 -11.405 -6.789 1.00 87.69 176 LYS A N 1
ATOM 1363 C CA . LYS A 1 176 ? 10.518 -11.043 -5.370 1.00 87.69 176 LYS A CA 1
ATOM 1364 C C . LYS A 1 176 ? 9.198 -10.536 -4.815 1.00 87.69 176 LYS A C 1
ATOM 1366 O O . LYS A 1 176 ? 8.792 -9.432 -5.131 1.00 87.69 176 LYS A O 1
ATOM 1371 N N . GLY A 1 177 ? 8.545 -11.347 -3.982 1.00 86.50 177 GLY A N 1
ATOM 1372 C CA . GLY A 1 177 ? 7.231 -11.017 -3.411 1.00 86.50 177 GLY A CA 1
ATOM 1373 C C . GLY A 1 177 ? 6.055 -11.287 -4.354 1.00 86.50 177 GLY A C 1
ATOM 1374 O O . GLY A 1 177 ? 4.924 -11.374 -3.887 1.00 86.50 177 GLY A O 1
ATOM 1375 N N . VAL A 1 178 ? 6.335 -11.506 -5.640 1.00 92.38 178 VAL A N 1
ATOM 1376 C CA . VAL A 1 178 ? 5.386 -11.848 -6.705 1.00 92.38 178 VAL A CA 1
ATOM 1377 C C . VAL A 1 178 ? 5.953 -12.953 -7.594 1.00 92.38 178 VAL A C 1
ATOM 1379 O O . VAL A 1 178 ? 7.162 -13.201 -7.595 1.00 92.38 178 VAL A O 1
ATOM 1382 N N . GLU A 1 179 ? 5.087 -13.616 -8.360 1.00 94.69 179 GLU A N 1
ATOM 1383 C CA . GLU A 1 179 ? 5.517 -14.537 -9.411 1.00 94.69 179 GLU A CA 1
ATOM 1384 C C . GLU A 1 179 ? 6.300 -13.780 -10.492 1.00 94.69 179 GLU A C 1
ATOM 1386 O O . GLU A 1 179 ? 5.973 -12.646 -10.848 1.00 94.69 179 GLU A O 1
ATOM 1391 N N . LYS A 1 180 ? 7.378 -14.392 -10.988 1.00 93.12 180 LYS A N 1
ATOM 1392 C CA . LYS A 1 180 ? 8.246 -13.764 -11.981 1.00 93.12 180 LYS A CA 1
ATOM 1393 C C . LYS A 1 180 ? 7.496 -13.587 -13.304 1.00 93.12 180 LYS A C 1
ATOM 1395 O O . LYS A 1 180 ? 7.092 -14.569 -13.914 1.00 93.12 180 LYS A O 1
ATOM 1400 N N . ASP A 1 181 ? 7.430 -12.353 -13.792 1.00 94.38 181 ASP A N 1
ATOM 1401 C CA . ASP A 1 181 ? 6.842 -12.006 -15.088 1.00 94.38 181 ASP A CA 1
ATOM 1402 C C . ASP A 1 181 ? 7.685 -10.916 -15.764 1.00 94.38 181 ASP A C 1
ATOM 1404 O O . ASP A 1 181 ? 7.583 -9.719 -15.487 1.00 94.38 181 ASP A O 1
ATOM 1408 N N . THR A 1 182 ? 8.566 -11.335 -16.668 1.00 90.38 182 THR A N 1
ATOM 1409 C CA . THR A 1 182 ? 9.483 -10.414 -17.348 1.00 90.38 182 THR A CA 1
ATOM 1410 C C . THR A 1 182 ? 8.768 -9.485 -18.322 1.00 90.38 182 THR A C 1
ATOM 1412 O O . THR A 1 182 ? 9.239 -8.370 -18.535 1.00 90.38 182 THR A O 1
ATOM 1415 N N . LYS A 1 183 ? 7.634 -9.905 -18.895 1.00 91.38 183 LYS A N 1
ATOM 1416 C CA . LYS A 1 183 ? 6.855 -9.071 -19.814 1.00 91.38 183 LYS A CA 1
ATOM 1417 C C . LYS A 1 183 ? 6.202 -7.930 -19.043 1.00 91.38 183 LYS A C 1
ATOM 1419 O O . LYS A 1 183 ? 6.396 -6.770 -19.395 1.00 91.38 183 LYS A O 1
ATOM 1424 N N . LYS A 1 184 ? 5.535 -8.251 -17.932 1.00 94.75 184 LYS A N 1
ATOM 1425 C CA . LYS A 1 184 ? 4.930 -7.250 -17.047 1.00 94.75 184 LYS A CA 1
ATOM 1426 C C . LYS A 1 184 ? 5.965 -6.281 -16.478 1.00 94.75 184 LYS A C 1
ATOM 1428 O O . LYS A 1 184 ? 5.701 -5.083 -16.397 1.00 94.75 184 LYS A O 1
ATOM 1433 N N . ALA A 1 185 ? 7.156 -6.770 -16.134 1.00 94.31 185 ALA A N 1
ATOM 1434 C CA . ALA A 1 185 ? 8.260 -5.914 -15.712 1.00 94.31 185 ALA A CA 1
ATOM 1435 C C . ALA A 1 185 ? 8.654 -4.887 -16.789 1.00 94.31 185 ALA A C 1
ATOM 1437 O O . ALA A 1 185 ? 8.760 -3.699 -16.492 1.00 94.31 185 ALA A O 1
ATOM 1438 N N . ILE A 1 186 ? 8.827 -5.328 -18.042 1.00 92.69 186 ILE A N 1
ATOM 1439 C CA . ILE A 1 186 ? 9.155 -4.445 -19.174 1.00 92.69 186 ILE A CA 1
ATOM 1440 C C . ILE A 1 186 ? 8.052 -3.402 -19.393 1.00 92.69 186 ILE A C 1
ATOM 1442 O O . ILE A 1 186 ? 8.364 -2.222 -19.552 1.00 92.69 186 ILE A O 1
ATOM 1446 N N . ASP A 1 187 ? 6.781 -3.803 -19.330 1.00 95.38 187 ASP A N 1
ATOM 1447 C CA . ASP A 1 187 ? 5.647 -2.883 -19.476 1.00 95.38 187 ASP A CA 1
ATOM 1448 C C . ASP A 1 187 ? 5.637 -1.805 -18.376 1.00 95.38 187 ASP A C 1
ATOM 1450 O O . ASP A 1 187 ? 5.384 -0.629 -18.646 1.00 95.38 187 ASP A O 1
ATOM 1454 N N . LEU A 1 188 ? 5.982 -2.173 -17.138 1.00 96.81 188 LEU A N 1
ATOM 1455 C CA . LEU A 1 188 ? 6.107 -1.233 -16.020 1.00 96.81 188 LEU A CA 1
ATOM 1456 C C . LEU A 1 188 ? 7.281 -0.261 -16.192 1.00 96.81 188 LEU A C 1
ATOM 1458 O O . LEU A 1 188 ? 7.119 0.937 -15.942 1.00 96.81 188 LEU A O 1
ATOM 1462 N N . PHE A 1 189 ? 8.442 -0.738 -16.651 1.00 95.44 189 PHE A N 1
ATOM 1463 C CA . PHE A 1 189 ? 9.583 0.136 -16.946 1.00 95.44 189 PHE A CA 1
ATOM 1464 C C . PHE A 1 189 ? 9.279 1.095 -18.099 1.00 95.44 189 PHE A C 1
ATOM 1466 O O . PHE A 1 189 ? 9.619 2.276 -18.016 1.00 95.44 189 PHE A O 1
ATOM 1473 N N . LYS A 1 190 ? 8.584 0.614 -19.138 1.00 95.31 190 LYS A N 1
ATOM 1474 C CA . LYS A 1 190 ? 8.110 1.429 -20.260 1.00 95.31 190 LYS A CA 1
ATOM 1475 C C . LYS A 1 190 ? 7.149 2.513 -19.795 1.00 95.31 190 LYS A C 1
ATOM 1477 O O . LYS A 1 190 ? 7.405 3.683 -20.060 1.00 95.31 190 LYS A O 1
ATOM 1482 N N . LYS A 1 191 ? 6.131 2.152 -19.010 1.00 96.69 191 LYS A N 1
ATOM 1483 C CA . LYS A 1 191 ? 5.196 3.108 -18.398 1.00 96.69 191 LYS A CA 1
ATOM 1484 C C . LYS A 1 191 ? 5.927 4.188 -17.596 1.00 96.69 191 LYS A C 1
ATOM 1486 O O . LYS A 1 191 ? 5.587 5.363 -17.708 1.00 96.69 191 LYS A O 1
ATOM 1491 N N . ALA A 1 192 ? 6.915 3.802 -16.787 1.00 96.94 192 ALA A N 1
ATOM 1492 C CA . ALA A 1 192 ? 7.706 4.746 -16.003 1.00 96.94 192 ALA A CA 1
ATOM 1493 C C . ALA A 1 192 ? 8.513 5.697 -16.907 1.00 96.94 192 ALA A C 1
ATOM 1495 O O . ALA A 1 192 ? 8.456 6.911 -16.719 1.00 96.94 192 ALA A O 1
ATOM 1496 N N . CYS A 1 193 ? 9.192 5.155 -17.922 1.00 95.56 193 CYS A N 1
ATOM 1497 C CA . CYS A 1 193 ? 9.970 5.929 -18.888 1.00 95.56 193 CYS A CA 1
ATOM 1498 C C . CYS A 1 193 ? 9.110 6.937 -19.667 1.00 95.56 193 CYS A C 1
ATOM 1500 O O . CYS A 1 193 ? 9.436 8.120 -19.719 1.00 95.56 193 CYS A O 1
ATOM 1502 N N . GLU A 1 194 ? 7.977 6.491 -20.215 1.00 96.75 194 GLU A N 1
ATOM 1503 C CA . GLU A 1 194 ? 7.040 7.333 -20.974 1.00 96.75 194 GLU A CA 1
ATOM 1504 C C . GLU A 1 194 ? 6.468 8.479 -20.131 1.00 96.75 194 GLU A C 1
ATOM 1506 O O . GLU A 1 194 ? 6.129 9.536 -20.659 1.00 96.75 194 GLU A O 1
ATOM 1511 N N . LYS A 1 195 ? 6.391 8.291 -18.810 1.00 96.50 195 LYS A N 1
ATOM 1512 C CA . LYS A 1 195 ? 5.954 9.308 -17.848 1.00 96.50 195 LYS A CA 1
ATOM 1513 C C . LYS A 1 195 ? 7.108 10.095 -17.210 1.00 96.50 195 LYS A C 1
ATOM 1515 O O . LYS A 1 195 ? 6.891 10.787 -16.219 1.00 96.50 195 LYS A O 1
ATOM 1520 N N . GLY A 1 196 ? 8.311 10.020 -17.781 1.00 94.12 196 GLY A N 1
ATOM 1521 C CA . GLY A 1 196 ? 9.456 10.858 -17.417 1.00 94.12 196 GLY A CA 1
ATOM 1522 C C . GLY A 1 196 ? 10.334 10.330 -16.279 1.00 94.12 196 GLY A C 1
ATOM 1523 O O . GLY A 1 196 ? 11.279 11.011 -15.886 1.00 94.12 196 GLY A O 1
ATOM 1524 N N . GLU A 1 197 ? 10.087 9.126 -15.756 1.00 96.75 197 GLU A N 1
ATOM 1525 C CA . GLU A 1 197 ? 10.989 8.502 -14.783 1.00 96.75 197 GLU A CA 1
ATOM 1526 C C . GLU A 1 197 ? 12.192 7.890 -15.503 1.00 96.75 197 GLU A C 1
ATOM 1528 O O . GLU A 1 197 ? 12.137 6.786 -16.057 1.00 96.75 197 GLU A O 1
ATOM 1533 N N . MET A 1 198 ? 13.308 8.616 -15.459 1.00 94.69 198 MET A N 1
ATOM 1534 C CA . MET A 1 198 ? 14.548 8.256 -16.144 1.00 94.69 198 MET A CA 1
ATOM 1535 C C . MET A 1 198 ? 15.072 6.875 -15.731 1.00 94.69 198 MET A C 1
ATOM 1537 O O . MET A 1 198 ? 15.622 6.162 -16.571 1.00 94.69 198 MET A O 1
ATOM 1541 N N . SER A 1 199 ? 14.847 6.445 -14.480 1.00 92.31 199 SER A N 1
ATOM 1542 C CA . SER A 1 199 ? 15.230 5.096 -14.042 1.00 92.31 199 SER A CA 1
ATOM 1543 C C . SER A 1 199 ? 14.565 4.008 -14.889 1.00 92.31 199 SER A C 1
ATOM 1545 O O . SER A 1 199 ? 15.203 3.004 -15.189 1.00 92.31 199 SER A O 1
ATOM 1547 N N . GLY A 1 200 ? 13.309 4.208 -15.304 1.00 93.00 200 GLY A N 1
ATOM 1548 C CA . GLY A 1 200 ? 12.603 3.286 -16.194 1.00 93.00 200 GLY A CA 1
ATOM 1549 C C . GLY A 1 200 ? 13.256 3.212 -17.574 1.00 93.00 200 GLY A C 1
ATOM 1550 O O . GLY A 1 200 ? 13.487 2.117 -18.082 1.00 93.00 200 GLY A O 1
ATOM 1551 N N . CYS A 1 201 ? 13.635 4.360 -18.146 1.00 92.94 201 CYS A N 1
ATOM 1552 C CA . CYS A 1 201 ? 14.299 4.415 -19.452 1.00 92.94 201 CYS A CA 1
ATOM 1553 C C . CYS A 1 201 ? 15.668 3.725 -19.437 1.00 92.94 201 CYS A C 1
ATOM 1555 O O . CYS A 1 201 ? 15.980 2.953 -20.339 1.00 92.94 201 CYS A O 1
ATOM 1557 N N . VAL A 1 202 ? 16.469 3.966 -18.392 1.00 90.38 202 VAL A N 1
ATOM 1558 C CA . VAL A 1 202 ? 17.791 3.339 -18.224 1.00 90.38 202 VAL A CA 1
ATOM 1559 C C . VAL A 1 202 ? 17.667 1.820 -18.134 1.00 90.38 202 VAL A C 1
ATOM 1561 O O . VAL A 1 202 ? 18.437 1.092 -18.753 1.00 90.38 202 VAL A O 1
ATOM 1564 N N . VAL A 1 203 ? 16.677 1.336 -17.385 1.00 87.94 203 VAL A N 1
ATOM 1565 C CA . VAL A 1 203 ? 16.441 -0.099 -17.203 1.00 87.94 203 VAL A CA 1
ATOM 1566 C C . VAL A 1 203 ? 15.975 -0.759 -18.507 1.00 87.94 203 VAL A C 1
ATOM 1568 O O . VAL A 1 203 ? 16.428 -1.855 -18.827 1.00 87.94 203 VAL A O 1
ATOM 1571 N N . LEU A 1 204 ? 15.140 -0.085 -19.304 1.00 86.62 204 LEU A N 1
ATOM 1572 C CA . LEU A 1 204 ? 14.781 -0.558 -20.646 1.00 86.62 204 LEU A CA 1
ATOM 1573 C C . LEU A 1 204 ? 15.986 -0.602 -21.585 1.00 86.62 204 LEU A C 1
ATOM 1575 O O . LEU A 1 204 ? 16.157 -1.593 -22.289 1.00 86.62 204 LEU A O 1
ATOM 1579 N N . ALA A 1 205 ? 16.820 0.440 -21.589 1.00 85.69 205 ALA A N 1
ATOM 1580 C CA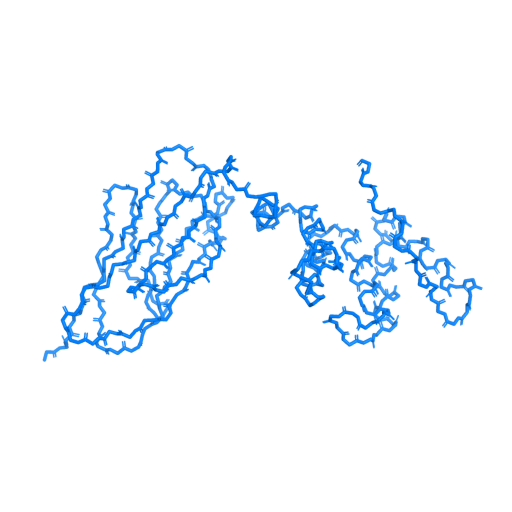 . ALA A 1 205 ? 18.021 0.478 -22.416 1.00 85.69 205 ALA A CA 1
ATOM 1581 C C . ALA A 1 205 ? 18.951 -0.709 -22.103 1.00 85.69 205 ALA A C 1
ATOM 1583 O O . ALA A 1 205 ? 19.346 -1.420 -23.025 1.00 85.69 205 ALA A O 1
ATOM 1584 N N . ASP A 1 206 ? 19.187 -1.002 -20.816 1.00 79.31 206 ASP A N 1
ATOM 1585 C CA . ASP A 1 206 ? 19.971 -2.172 -20.382 1.00 79.31 206 ASP A CA 1
ATOM 1586 C C . ASP A 1 206 ? 19.350 -3.498 -20.860 1.00 79.31 206 ASP A C 1
ATOM 1588 O O . ASP A 1 206 ? 20.068 -4.403 -21.294 1.00 79.31 206 ASP A O 1
ATOM 1592 N N . ALA A 1 207 ? 18.014 -3.605 -20.832 1.00 74.00 207 ALA A N 1
ATOM 1593 C CA . ALA A 1 207 ? 17.288 -4.782 -21.307 1.00 74.00 207 ALA A CA 1
ATOM 1594 C C . ALA A 1 207 ? 17.451 -5.012 -22.822 1.00 74.00 207 ALA A C 1
ATOM 1596 O O . ALA A 1 207 ? 17.607 -6.159 -23.248 1.00 74.00 207 ALA A O 1
ATOM 1597 N N . PHE A 1 208 ? 17.415 -3.940 -23.624 1.00 69.62 208 PHE A N 1
ATOM 1598 C CA . PHE A 1 208 ? 17.573 -4.001 -25.082 1.00 69.62 208 PHE A CA 1
ATOM 1599 C C . PHE A 1 208 ? 19.024 -4.259 -25.503 1.00 69.62 208 PHE A C 1
ATOM 1601 O O . PHE A 1 208 ? 19.250 -5.043 -26.422 1.00 69.62 208 PHE A O 1
ATOM 1608 N N . GLU A 1 209 ? 20.000 -3.662 -24.815 1.00 63.62 209 GLU A N 1
ATOM 1609 C CA . GLU A 1 209 ? 21.426 -3.819 -25.129 1.00 63.62 209 GLU A CA 1
ATOM 1610 C C . GLU A 1 209 ? 21.928 -5.249 -24.860 1.00 63.62 209 GLU A C 1
ATOM 1612 O O . GLU A 1 209 ? 22.741 -5.784 -25.611 1.00 63.62 209 GLU A O 1
ATOM 1617 N N . HIS A 1 210 ? 21.394 -5.919 -23.831 1.00 60.00 210 HIS A N 1
ATOM 1618 C CA . HIS A 1 210 ? 21.841 -7.259 -23.435 1.00 60.00 210 HIS A CA 1
ATOM 1619 C C . HIS A 1 210 ? 20.988 -8.416 -23.981 1.00 60.00 210 HIS A C 1
ATOM 1621 O O . HIS A 1 210 ? 21.292 -9.578 -23.699 1.00 60.00 210 HIS A O 1
ATOM 1627 N N . GLY A 1 211 ? 19.920 -8.140 -24.739 1.00 51.16 211 GLY A N 1
ATOM 1628 C CA . GLY A 1 211 ? 19.139 -9.113 -25.519 1.00 51.16 211 GLY A CA 1
ATOM 1629 C C . GLY A 1 211 ? 18.463 -10.278 -24.768 1.00 51.16 211 GLY A C 1
ATOM 1630 O O . GLY A 1 211 ? 17.710 -11.022 -25.395 1.00 51.16 211 GLY A O 1
ATOM 1631 N N . LYS A 1 212 ? 18.716 -10.492 -23.463 1.00 50.84 212 LYS A N 1
ATOM 1632 C CA . LYS A 1 212 ? 18.222 -11.652 -22.680 1.00 50.84 212 LYS A CA 1
ATOM 1633 C C . LYS A 1 212 ? 17.962 -11.396 -21.185 1.00 50.84 212 LYS A C 1
ATOM 1635 O O . LYS A 1 212 ? 17.661 -12.345 -20.461 1.00 50.84 212 LYS A O 1
ATOM 1640 N N . GLY A 1 213 ? 18.033 -10.156 -20.699 1.00 53.59 213 GLY A N 1
ATOM 1641 C CA . GLY A 1 213 ? 17.640 -9.828 -19.323 1.00 53.59 213 GLY A CA 1
ATOM 1642 C C . GLY A 1 213 ? 18.443 -8.699 -18.687 1.00 53.59 213 GLY A C 1
ATOM 1643 O O . GLY A 1 213 ? 19.580 -8.438 -19.063 1.00 53.59 213 GLY A O 1
ATOM 1644 N N . ILE A 1 214 ? 17.826 -8.056 -17.699 1.00 57.00 214 ILE A N 1
ATOM 1645 C CA . ILE A 1 214 ? 18.385 -6.925 -16.951 1.00 57.00 214 ILE A CA 1
ATOM 1646 C C . ILE A 1 214 ? 19.358 -7.473 -15.910 1.00 57.00 214 ILE A C 1
ATOM 1648 O O . ILE A 1 214 ? 18.996 -8.357 -15.123 1.00 57.00 214 ILE A O 1
ATOM 1652 N N . LYS A 1 215 ? 20.604 -6.985 -15.900 1.00 54.25 215 LYS A N 1
ATOM 1653 C CA . LYS A 1 215 ? 21.587 -7.439 -14.905 1.00 54.25 215 LYS A CA 1
ATOM 1654 C C . LYS A 1 215 ? 21.128 -7.017 -13.511 1.00 54.25 215 LYS A C 1
ATOM 1656 O O . LYS A 1 215 ? 20.736 -5.875 -13.276 1.00 54.25 215 LYS A O 1
ATOM 1661 N N . LYS A 1 216 ? 21.226 -7.946 -12.553 1.00 45.47 216 LYS A N 1
ATOM 1662 C CA . LYS A 1 216 ? 20.933 -7.694 -11.137 1.00 45.47 216 LYS A CA 1
ATOM 1663 C C . LYS A 1 216 ? 21.734 -6.482 -10.663 1.00 45.47 216 LYS A C 1
ATOM 1665 O O . LYS A 1 216 ? 22.953 -6.563 -10.519 1.00 45.47 216 LYS A O 1
ATOM 1670 N N . ARG A 1 217 ? 21.052 -5.365 -10.395 1.00 46.78 217 ARG A N 1
ATOM 1671 C CA . ARG A 1 217 ? 21.696 -4.178 -9.829 1.00 46.78 217 ARG A CA 1
ATOM 1672 C C . ARG A 1 217 ? 22.159 -4.537 -8.417 1.00 46.78 217 ARG A C 1
ATOM 1674 O O . ARG A 1 217 ? 21.349 -4.842 -7.543 1.00 46.78 217 ARG A O 1
ATOM 1681 N N . SER A 1 218 ? 23.477 -4.575 -8.221 1.00 37.38 218 SER A N 1
ATOM 1682 C CA . SER A 1 218 ? 24.094 -4.633 -6.895 1.00 37.38 218 SER A CA 1
ATOM 1683 C C . SER A 1 218 ? 23.489 -3.524 -6.034 1.00 37.38 218 SER A C 1
ATOM 1685 O O . SER A 1 218 ? 23.308 -2.406 -6.511 1.00 37.38 218 SER A O 1
ATOM 1687 N N . SER A 1 219 ? 23.139 -3.849 -4.793 1.00 39.34 219 SER A N 1
ATOM 1688 C CA . SER A 1 219 ? 22.413 -3.033 -3.813 1.00 39.34 219 SER A CA 1
ATOM 1689 C C . SER A 1 219 ? 23.178 -1.792 -3.319 1.00 39.34 219 SER A C 1
ATOM 1691 O O . SER A 1 219 ? 23.169 -1.479 -2.129 1.00 39.34 219 SER A O 1
ATOM 1693 N N . ARG A 1 220 ? 23.867 -1.071 -4.206 1.00 38.28 220 ARG A N 1
ATOM 1694 C CA . ARG A 1 220 ? 24.510 0.208 -3.916 1.00 38.28 220 ARG A CA 1
ATOM 1695 C C . ARG A 1 220 ? 23.712 1.345 -4.537 1.00 38.28 220 ARG A C 1
ATOM 1697 O O . ARG A 1 220 ? 23.664 1.489 -5.753 1.00 38.28 220 ARG A O 1
ATOM 1704 N N . GLY A 1 221 ? 23.159 2.170 -3.653 1.00 37.53 221 GLY A N 1
ATOM 1705 C CA . GLY A 1 221 ? 22.827 3.556 -3.959 1.00 37.53 221 GLY A CA 1
ATOM 1706 C C . GLY A 1 221 ? 21.347 3.857 -4.146 1.00 37.53 221 GLY A C 1
ATOM 1707 O O . GLY A 1 221 ? 20.987 4.477 -5.137 1.00 37.53 221 GLY A O 1
ATOM 1708 N N . TYR A 1 222 ? 20.497 3.492 -3.183 1.00 40.97 222 TYR A N 1
ATOM 1709 C CA . TYR A 1 222 ? 19.379 4.381 -2.859 1.00 40.97 222 TYR A CA 1
ATOM 1710 C C . TYR A 1 222 ? 19.934 5.472 -1.943 1.00 40.97 222 TYR A C 1
ATOM 1712 O O . TYR A 1 222 ? 20.005 5.296 -0.730 1.00 40.97 222 TYR A O 1
ATOM 1720 N N . ALA A 1 223 ? 20.409 6.560 -2.540 1.00 25.12 223 ALA A N 1
ATOM 1721 C CA . ALA A 1 223 ? 20.516 7.837 -1.857 1.00 25.12 223 ALA A CA 1
ATOM 1722 C C . ALA A 1 223 ? 19.400 8.706 -2.452 1.00 25.12 223 ALA A C 1
ATOM 1724 O O . ALA A 1 223 ? 19.470 9.002 -3.647 1.00 25.12 223 ALA A O 1
ATOM 1725 N N . PRO A 1 224 ? 18.331 9.027 -1.702 1.00 29.20 224 PRO A N 1
ATOM 1726 C CA . PRO A 1 224 ? 17.433 10.088 -2.126 1.00 29.20 224 PRO A CA 1
ATOM 1727 C C . PRO A 1 224 ? 18.254 11.382 -2.165 1.00 29.20 224 PRO A C 1
ATOM 1729 O O . PRO A 1 224 ? 18.933 11.704 -1.188 1.00 29.20 224 PRO A O 1
ATOM 1732 N N . ILE A 1 225 ? 18.252 12.050 -3.317 1.00 32.19 225 ILE A N 1
ATOM 1733 C CA . ILE A 1 225 ? 18.653 13.458 -3.427 1.00 32.19 225 ILE A CA 1
ATOM 1734 C C . ILE A 1 225 ? 17.542 14.313 -2.826 1.00 32.19 225 ILE A C 1
ATOM 1736 O O . ILE A 1 225 ? 16.362 13.958 -3.061 1.00 32.19 225 ILE A O 1
#

Organism: NCBI:txid199